Protein AF-A0AA92X7H4-F1 (afdb_monomer_lite)

Secondary structure (DSSP, 8-state):
--PPPEEEEE----SSSSEEEEEEETTEEEEEEEEEETTEEEEEEEEEE-SHHHHHHTT--PPTTPPPPSS-EEEEEEEE---SSSTT--------STHHHHHHHHHHHHHHHHHHHHT-SEEEEEPPPHHHH-TT-SS-HHHHHHHHTT---S--B-TTT-PBPPPPPP-S-TT-EEEE-TTTS-EEEEE-

Radius of gyration: 16.92 Å; chains: 1; bounding box: 40×36×48 Å

Sequence (192 aa):
MHYRMHYDEVLPDDGCGWERKRFTYDRATHYSYKFMVSGEFYS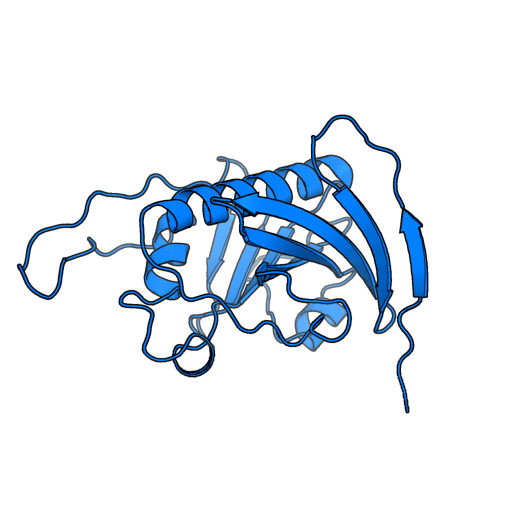VVARHINSERELNQLGYALPQDCSFPDPLMAEVYFDRFHDIESFGNFFHYSSKGLGNGTVLLNVASLMLEHYNTFNLGGFVFQAALPSQTGAKRQADLVEIYDCLLGLSTTPRVNVKTGRLKKSITPLLPPNMRAFKSTSTGRDYVIIC

Structure (mmCIF, N/CA/C/O backbone):
data_AF-A0AA92X7H4-F1
#
_entry.id   AF-A0AA92X7H4-F1
#
loop_
_atom_site.group_PDB
_atom_site.id
_atom_site.type_symbol
_atom_site.label_atom_id
_atom_site.label_alt_id
_atom_site.label_comp_id
_atom_site.label_asym_id
_atom_site.label_entity_id
_atom_site.label_seq_id
_atom_site.pdbx_PDB_ins_code
_atom_site.Cartn_x
_atom_site.Cartn_y
_atom_site.Cartn_z
_atom_site.occupancy
_atom_site.B_iso_or_equiv
_atom_site.auth_seq_id
_atom_site.auth_comp_id
_atom_site.auth_asym_id
_atom_site.auth_atom_id
_atom_site.pdbx_PDB_model_num
ATOM 1 N N . MET A 1 1 ? 18.012 20.497 -7.212 1.00 33.69 1 MET A N 1
ATOM 2 C CA . MET A 1 1 ? 17.760 19.532 -8.305 1.00 33.69 1 MET A CA 1
ATOM 3 C C . MET A 1 1 ? 16.256 19.409 -8.473 1.00 33.69 1 MET A C 1
ATOM 5 O O . MET A 1 1 ? 15.596 19.065 -7.506 1.00 33.69 1 MET A O 1
ATOM 9 N N . HIS A 1 2 ? 15.701 19.786 -9.625 1.00 33.19 2 HIS A N 1
ATOM 10 C CA . HIS A 1 2 ? 14.287 19.544 -9.934 1.00 33.19 2 HIS A CA 1
ATOM 11 C C . HIS A 1 2 ? 14.165 18.124 -10.495 1.00 33.19 2 HIS A C 1
ATOM 13 O O . HIS A 1 2 ? 14.685 17.853 -11.575 1.00 33.19 2 HIS A O 1
ATOM 19 N N . TYR A 1 3 ? 13.539 17.212 -9.750 1.00 42.44 3 TYR A N 1
ATOM 20 C CA . TYR A 1 3 ? 13.171 15.896 -10.270 1.00 42.44 3 TYR A CA 1
ATOM 21 C C . TYR A 1 3 ? 11.962 16.073 -11.194 1.00 42.44 3 TYR A C 1
ATOM 23 O O . TYR A 1 3 ? 10.928 16.586 -10.774 1.00 42.44 3 TYR A O 1
ATOM 31 N N . ARG A 1 4 ? 12.111 15.714 -12.472 1.00 48.22 4 ARG A N 1
ATOM 32 C CA . ARG A 1 4 ? 11.050 15.816 -13.482 1.00 48.22 4 ARG A CA 1
ATOM 33 C C . ARG A 1 4 ? 10.334 14.468 -13.561 1.00 48.22 4 ARG A C 1
ATOM 35 O O . ARG A 1 4 ? 10.990 13.454 -13.773 1.00 48.22 4 ARG A O 1
ATOM 42 N N . MET A 1 5 ? 9.014 14.449 -13.365 1.00 50.09 5 MET A N 1
ATOM 43 C CA . MET A 1 5 ? 8.212 13.246 -13.613 1.00 50.09 5 MET A CA 1
ATOM 44 C C . MET A 1 5 ? 8.217 12.936 -15.112 1.00 50.09 5 MET A C 1
ATOM 46 O O . MET A 1 5 ? 7.910 13.814 -15.922 1.00 50.09 5 MET A O 1
ATOM 50 N N . HIS A 1 6 ? 8.560 11.700 -15.470 1.00 55.09 6 HIS A N 1
ATOM 51 C CA . HIS A 1 6 ? 8.506 11.212 -16.844 1.00 55.09 6 HIS A CA 1
ATOM 52 C C . HIS A 1 6 ? 7.310 10.269 -16.985 1.00 55.09 6 HIS A C 1
ATOM 54 O O . HIS A 1 6 ? 7.260 9.214 -16.355 1.00 55.09 6 HIS A O 1
ATOM 60 N N . TYR A 1 7 ? 6.316 10.695 -17.768 1.00 55.34 7 TYR A N 1
ATOM 61 C CA . TYR A 1 7 ? 5.189 9.850 -18.147 1.00 55.34 7 TYR A CA 1
ATOM 62 C C . TYR A 1 7 ? 5.630 8.946 -19.282 1.00 55.34 7 TYR A C 1
ATOM 64 O O . TYR A 1 7 ? 5.932 9.436 -20.369 1.00 55.34 7 TYR A O 1
ATOM 72 N N . ASP A 1 8 ? 5.662 7.649 -19.004 1.00 53.62 8 ASP A N 1
ATOM 73 C CA . ASP A 1 8 ? 6.135 6.667 -19.968 1.00 53.62 8 ASP A CA 1
ATOM 74 C C . ASP A 1 8 ? 4.971 6.144 -20.821 1.00 53.62 8 ASP A C 1
ATOM 76 O O . ASP A 1 8 ? 5.148 5.943 -22.019 1.00 53.62 8 ASP A O 1
ATOM 80 N N . GLU A 1 9 ? 3.766 5.968 -20.249 1.00 55.94 9 GLU A N 1
ATOM 81 C CA . GLU A 1 9 ? 2.652 5.358 -20.990 1.00 55.94 9 GLU A CA 1
ATOM 82 C C . GLU A 1 9 ? 1.272 5.549 -20.323 1.00 55.94 9 GLU A C 1
ATOM 84 O O . GLU A 1 9 ? 1.117 5.389 -19.105 1.00 55.94 9 GLU A O 1
ATOM 89 N N . VAL A 1 10 ? 0.236 5.833 -21.126 1.00 58.09 10 VAL A N 1
ATOM 90 C CA . VAL A 1 10 ? -1.154 5.518 -20.749 1.00 58.09 10 VAL A CA 1
ATOM 91 C C . VAL A 1 10 ? -1.362 4.060 -21.124 1.00 58.09 10 VAL A C 1
ATOM 93 O O . VAL A 1 10 ? -1.322 3.728 -22.307 1.00 58.09 10 VAL A O 1
ATOM 96 N N . LEU A 1 11 ? -1.524 3.190 -20.127 1.00 54.56 11 LEU A N 1
ATOM 97 C CA . LEU A 1 11 ? -1.688 1.767 -20.396 1.00 54.56 11 LEU A CA 1
ATOM 98 C C . LEU A 1 11 ? -3.075 1.516 -21.013 1.00 54.56 11 LEU A C 1
ATOM 100 O O . LEU A 1 11 ? -4.023 2.212 -20.638 1.00 54.56 11 LEU A O 1
ATOM 104 N N . PRO A 1 12 ? -3.206 0.552 -21.945 1.00 49.91 12 PRO A N 1
ATOM 105 C CA . PRO A 1 12 ? -4.499 0.187 -22.512 1.00 49.91 12 PRO A CA 1
ATOM 106 C C . PRO A 1 12 ? -5.498 -0.161 -21.404 1.00 49.91 12 PRO A C 1
ATOM 108 O O . PRO A 1 12 ? -5.109 -0.742 -20.386 1.00 49.91 12 PRO A O 1
ATOM 111 N N . ASP A 1 13 ? -6.770 0.182 -21.625 1.00 55.53 13 ASP A N 1
ATOM 112 C CA . ASP A 1 13 ? -7.877 -0.305 -20.801 1.00 55.53 13 ASP A CA 1
ATOM 113 C C . ASP A 1 13 ? -7.908 -1.835 -20.907 1.00 55.53 13 ASP A C 1
ATOM 115 O O . ASP A 1 13 ? -8.184 -2.398 -21.967 1.00 55.53 13 ASP A O 1
ATOM 119 N N . ASP A 1 14 ? -7.537 -2.506 -19.824 1.00 55.66 14 ASP A N 1
ATOM 120 C CA . ASP A 1 14 ? -7.536 -3.963 -19.695 1.00 55.66 14 ASP A CA 1
ATOM 121 C C . ASP A 1 14 ? -8.904 -4.502 -19.248 1.00 55.66 14 ASP A C 1
ATOM 123 O O . ASP A 1 14 ? -9.035 -5.682 -18.927 1.00 55.66 14 ASP A O 1
ATOM 127 N N . GLY A 1 15 ? -9.941 -3.655 -19.253 1.00 51.44 15 GLY A N 1
ATOM 128 C CA . GLY A 1 15 ? -11.297 -4.025 -18.868 1.00 51.44 15 GLY A CA 1
ATOM 129 C C . GLY A 1 15 ? -11.531 -4.013 -17.357 1.00 51.44 15 GLY A C 1
ATOM 130 O O . GLY A 1 15 ? -12.625 -4.373 -16.922 1.00 51.44 15 GLY A O 1
ATOM 131 N N . CYS A 1 16 ? -10.555 -3.572 -16.550 1.00 52.12 16 CYS A N 1
ATOM 132 C CA . CYS A 1 16 ? -10.701 -3.455 -15.094 1.00 52.12 16 CYS A CA 1
ATOM 133 C C . CYS A 1 16 ? -11.562 -2.251 -14.656 1.00 52.12 16 CYS A C 1
ATOM 135 O O . CYS A 1 16 ? -11.946 -2.157 -13.490 1.00 52.12 16 CYS A O 1
ATOM 137 N N . GLY A 1 17 ? -11.887 -1.334 -15.581 1.00 58.59 17 GLY A N 1
ATOM 138 C CA . GLY A 1 17 ? -12.757 -0.178 -15.335 1.00 58.59 17 GLY A CA 1
ATOM 139 C C . GLY A 1 17 ? -12.078 1.023 -14.663 1.00 58.59 17 GLY A C 1
ATOM 140 O O . GLY A 1 17 ? -12.775 1.938 -14.219 1.00 58.59 17 GLY A O 1
ATOM 141 N N . TRP A 1 18 ? -10.742 1.048 -14.590 1.00 68.31 18 TRP A N 1
ATOM 142 C CA . TRP A 1 18 ? -9.965 2.119 -13.956 1.00 68.31 18 TRP A CA 1
ATOM 143 C C . TRP A 1 18 ? -9.004 2.800 -14.939 1.00 68.31 18 TRP A C 1
ATOM 145 O O . TRP A 1 18 ? -8.369 2.149 -15.764 1.00 68.31 18 TRP A O 1
ATOM 155 N N . GLU A 1 19 ? -8.815 4.119 -14.813 1.00 68.69 19 GLU A N 1
ATOM 156 C CA . GLU A 1 19 ? -7.759 4.820 -15.558 1.00 68.69 19 GLU A CA 1
ATOM 157 C C . GLU A 1 19 ? -6.397 4.491 -14.925 1.00 68.69 19 GLU A C 1
ATOM 159 O O . GLU A 1 19 ? -6.103 4.974 -13.826 1.00 68.69 19 GLU A O 1
ATOM 164 N N . ARG A 1 20 ? -5.570 3.687 -15.613 1.00 76.50 20 ARG A N 1
ATOM 165 C CA . ARG A 1 20 ? -4.213 3.312 -15.181 1.00 76.50 20 ARG A CA 1
ATOM 166 C C . ARG A 1 20 ? -3.134 4.064 -15.965 1.00 76.50 20 ARG A C 1
ATOM 168 O O . ARG A 1 20 ? -3.099 4.039 -17.195 1.00 76.50 20 ARG A O 1
ATOM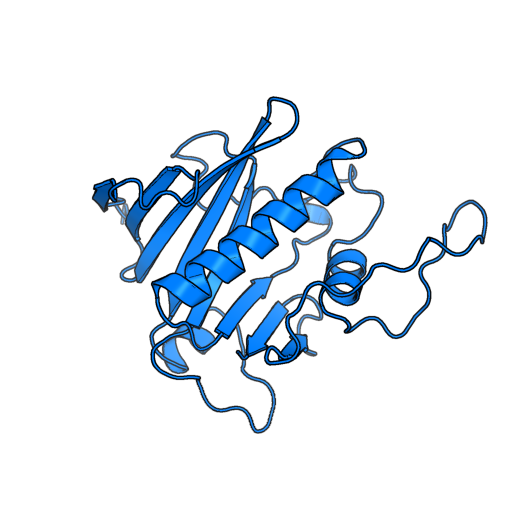 175 N N . LYS A 1 21 ? -2.192 4.681 -15.252 1.00 82.69 21 LYS A N 1
ATOM 176 C CA . LYS A 1 21 ? -1.025 5.375 -15.827 1.00 82.69 21 LYS A CA 1
ATOM 177 C C . LYS A 1 21 ? 0.274 4.854 -15.239 1.00 82.69 21 LYS A C 1
ATOM 179 O O . LYS A 1 21 ? 0.381 4.738 -14.019 1.00 82.69 21 LYS A O 1
ATOM 184 N N . ARG A 1 22 ? 1.263 4.602 -16.098 1.00 86.19 22 ARG A N 1
ATOM 185 C CA . ARG A 1 22 ? 2.628 4.249 -15.696 1.00 86.19 22 ARG A CA 1
ATOM 186 C C . ARG A 1 22 ? 3.542 5.462 -15.836 1.00 86.19 22 ARG A C 1
ATOM 188 O O . ARG A 1 22 ? 3.496 6.173 -16.841 1.00 86.19 22 ARG A O 1
ATOM 195 N N . PHE A 1 23 ? 4.383 5.693 -14.837 1.00 82.38 23 PHE A N 1
ATOM 196 C CA . PHE A 1 23 ? 5.382 6.757 -14.879 1.00 82.38 23 PHE A CA 1
ATOM 197 C C . PHE A 1 23 ? 6.601 6.403 -14.027 1.00 82.38 23 PHE A C 1
ATOM 199 O O . PHE A 1 23 ? 6.523 5.589 -13.101 1.00 82.38 23 PHE A O 1
ATOM 206 N N . THR A 1 24 ? 7.725 7.040 -14.340 1.00 83.00 24 THR A N 1
ATOM 207 C CA . THR A 1 24 ? 8.970 6.898 -13.587 1.00 83.00 24 THR A CA 1
ATOM 208 C C . THR A 1 24 ? 9.229 8.166 -12.777 1.00 83.00 24 THR A C 1
ATOM 210 O O . THR A 1 24 ? 9.263 9.280 -13.309 1.00 83.00 24 THR A O 1
ATOM 213 N N . TYR A 1 25 ? 9.424 7.995 -11.472 1.00 78.31 25 TYR A N 1
ATOM 214 C CA . TYR A 1 25 ? 9.752 9.060 -10.524 1.00 78.31 25 TYR A CA 1
ATOM 215 C C . TYR A 1 25 ? 10.700 8.506 -9.459 1.00 78.31 25 TYR A C 1
ATOM 217 O O . TYR A 1 25 ? 10.604 7.335 -9.116 1.00 78.31 25 TYR A O 1
ATOM 225 N N . ASP A 1 26 ? 11.654 9.310 -8.982 1.00 81.19 26 ASP A N 1
ATOM 226 C CA . ASP A 1 26 ? 12.648 8.884 -7.978 1.00 81.19 26 ASP A CA 1
ATOM 227 C C . ASP A 1 26 ? 13.337 7.534 -8.303 1.00 81.19 26 ASP A C 1
ATOM 229 O O . ASP A 1 26 ? 13.591 6.702 -7.439 1.00 81.19 26 ASP A O 1
ATOM 233 N N . ARG A 1 27 ? 13.610 7.293 -9.597 1.00 83.31 27 ARG A N 1
ATOM 234 C CA . ARG A 1 27 ? 14.198 6.042 -10.129 1.00 83.31 27 ARG A CA 1
ATOM 235 C C . ARG A 1 27 ? 13.372 4.769 -9.876 1.00 83.31 27 ARG A C 1
ATOM 237 O O . ARG A 1 27 ? 13.886 3.679 -10.107 1.00 83.31 27 ARG A O 1
ATOM 244 N N . ALA A 1 28 ? 12.110 4.896 -9.475 1.00 86.25 28 ALA A N 1
ATOM 245 C CA . ALA A 1 28 ? 11.184 3.786 -9.296 1.00 86.25 28 ALA A CA 1
ATOM 246 C C . ALA A 1 28 ? 10.019 3.854 -10.296 1.00 86.25 28 ALA A C 1
ATOM 248 O O . ALA A 1 28 ? 9.584 4.931 -10.727 1.00 86.25 28 ALA A O 1
ATOM 249 N N . THR A 1 29 ? 9.499 2.681 -10.659 1.00 90.81 29 THR A N 1
ATOM 250 C CA . THR A 1 29 ? 8.299 2.573 -11.498 1.00 90.81 29 THR A CA 1
ATOM 251 C C . THR A 1 29 ? 7.064 2.741 -10.628 1.00 90.81 29 THR A C 1
ATOM 253 O O . THR A 1 29 ? 6.949 2.114 -9.575 1.00 90.81 29 THR A O 1
ATOM 256 N N . HIS A 1 30 ? 6.135 3.569 -11.086 1.00 90.12 30 HIS A N 1
ATOM 257 C CA . HIS A 1 30 ? 4.888 3.838 -10.395 1.00 90.12 30 HIS A CA 1
ATOM 258 C C . HIS A 1 30 ? 3.686 3.578 -11.300 1.00 90.12 30 HIS A C 1
ATOM 260 O O . HIS A 1 30 ? 3.729 3.825 -12.509 1.00 90.12 30 HIS A O 1
ATOM 266 N N . TYR A 1 31 ? 2.592 3.148 -10.680 1.00 90.50 31 TYR A N 1
ATOM 267 C CA . TYR A 1 31 ? 1.292 2.963 -11.312 1.00 90.50 31 TYR A CA 1
ATOM 268 C C . TYR A 1 31 ? 0.256 3.796 -10.572 1.00 90.50 31 TYR A C 1
ATOM 270 O O . TYR A 1 31 ? 0.042 3.601 -9.378 1.00 90.50 31 TYR A O 1
ATOM 278 N N . SER A 1 32 ? -0.377 4.733 -11.271 1.00 85.88 32 SER A N 1
ATOM 279 C CA . SER A 1 32 ? -1.486 5.528 -10.745 1.00 85.88 32 SER A CA 1
ATOM 280 C C . SER A 1 32 ? -2.805 4.991 -11.279 1.00 85.88 32 SER A C 1
ATOM 282 O O . SER A 1 32 ? -2.933 4.743 -12.477 1.00 85.88 32 SER A O 1
ATOM 284 N N . TYR A 1 33 ? -3.772 4.854 -10.382 1.00 87.75 33 TYR A N 1
ATOM 285 C CA . TYR A 1 33 ? -5.152 4.475 -10.652 1.00 87.75 33 TYR A CA 1
ATOM 286 C C . TYR A 1 33 ? -6.060 5.596 -10.190 1.00 87.75 33 TYR A C 1
ATOM 288 O O . TYR A 1 33 ? -5.873 6.090 -9.077 1.00 87.75 33 TYR A O 1
ATOM 296 N N . LYS A 1 34 ? -7.061 5.963 -10.990 1.00 84.31 34 LYS A N 1
ATOM 297 C CA . LYS A 1 34 ? -8.056 6.969 -10.600 1.00 84.31 34 LYS A CA 1
ATOM 298 C C . LYS A 1 34 ? -9.460 6.401 -10.556 1.00 84.31 34 LYS A C 1
ATOM 300 O O . LYS A 1 34 ? -9.851 5.612 -11.412 1.00 84.31 34 LYS A O 1
ATOM 305 N N . PHE A 1 35 ? -10.230 6.862 -9.577 1.00 84.44 35 PHE A N 1
ATOM 306 C CA . PHE A 1 35 ? -11.634 6.501 -9.435 1.00 84.44 35 PHE A CA 1
ATOM 307 C C . PHE A 1 35 ? -12.475 7.618 -8.829 1.00 84.44 35 PHE A C 1
ATOM 309 O O . PHE A 1 35 ? -11.945 8.531 -8.200 1.00 84.44 35 PHE A O 1
ATOM 316 N N . MET A 1 36 ? -13.798 7.534 -8.994 1.00 82.31 36 MET A N 1
ATOM 317 C CA . MET A 1 36 ? -14.745 8.510 -8.454 1.00 82.31 36 MET A CA 1
ATOM 318 C C . MET A 1 36 ? -15.653 7.883 -7.391 1.00 82.31 36 MET A C 1
ATOM 320 O O . MET A 1 36 ? -16.218 6.812 -7.601 1.00 82.31 36 MET A O 1
ATOM 324 N N . VAL A 1 37 ? -15.843 8.569 -6.261 1.00 81.44 37 VAL A N 1
ATOM 325 C CA . VAL A 1 37 ? -16.860 8.229 -5.251 1.00 81.44 37 VAL A CA 1
ATOM 326 C C . VAL A 1 37 ? -17.591 9.501 -4.848 1.00 81.44 37 VAL A C 1
ATOM 328 O O . VAL A 1 37 ? -16.971 10.460 -4.408 1.00 81.44 37 VAL A O 1
ATOM 331 N N . SER A 1 38 ? -18.923 9.508 -4.961 1.00 81.19 38 SER A N 1
ATOM 332 C CA . SER A 1 38 ? -19.770 10.652 -4.564 1.00 81.19 38 SER A CA 1
ATOM 333 C C . SER A 1 38 ? -19.367 11.991 -5.211 1.00 81.19 38 SER A C 1
ATOM 335 O O . SER A 1 38 ? -19.406 13.028 -4.557 1.00 81.19 38 SER A O 1
ATOM 337 N N . GLY A 1 39 ? -18.964 11.964 -6.487 1.00 77.69 39 GLY A N 1
ATOM 338 C CA . GLY A 1 39 ? -18.541 13.156 -7.236 1.00 77.69 39 GLY A CA 1
ATOM 339 C C . GLY A 1 39 ? -17.102 13.608 -6.970 1.00 77.69 39 GLY A C 1
ATOM 340 O O . GLY A 1 39 ? -16.677 14.615 -7.524 1.00 77.69 39 GLY A O 1
ATOM 341 N N . GLU A 1 40 ? -16.348 12.869 -6.153 1.00 78.94 40 GLU A N 1
ATOM 342 C CA . GLU A 1 40 ? -14.963 13.184 -5.809 1.00 78.94 40 GLU A CA 1
ATOM 343 C C . GLU A 1 40 ? -13.987 12.195 -6.435 1.00 78.94 40 GLU A C 1
ATOM 345 O O . GLU A 1 40 ? -14.223 10.986 -6.395 1.00 78.94 40 GLU A O 1
ATOM 350 N N . PHE A 1 41 ? -12.882 12.707 -6.981 1.00 79.50 41 PHE A N 1
ATOM 351 C CA . PHE A 1 41 ? -11.814 11.883 -7.540 1.00 79.50 41 PHE A CA 1
ATOM 352 C C . PHE A 1 41 ? -10.808 11.458 -6.475 1.00 79.50 41 PHE A C 1
ATOM 354 O O . PHE A 1 41 ? -10.363 12.248 -5.641 1.00 79.50 41 PHE A O 1
ATOM 361 N N . TYR A 1 42 ? -10.397 10.204 -6.564 1.00 80.38 42 TYR A N 1
ATOM 362 C CA . TYR A 1 42 ? -9.384 9.577 -5.733 1.00 80.38 42 TYR A CA 1
ATOM 363 C C . TYR A 1 42 ? -8.310 8.974 -6.620 1.00 80.38 42 TYR A C 1
ATOM 365 O O . TYR A 1 42 ? -8.586 8.573 -7.753 1.00 80.38 42 TYR A O 1
ATOM 373 N N . SER A 1 43 ? -7.096 8.902 -6.087 1.00 83.19 43 SER A N 1
ATOM 374 C CA . SER A 1 43 ? -5.983 8.212 -6.718 1.00 83.19 43 SER A CA 1
ATOM 375 C C . SER A 1 43 ? -5.386 7.186 -5.767 1.00 83.19 43 SER A C 1
ATOM 377 O O . SER A 1 43 ? -5.182 7.476 -4.589 1.00 83.19 43 SER A O 1
ATOM 379 N N . VAL A 1 44 ? -5.047 6.018 -6.306 1.00 87.81 44 VAL A N 1
ATOM 380 C CA . VAL A 1 44 ? -4.120 5.055 -5.697 1.00 87.81 44 VAL A CA 1
ATOM 381 C C . VAL A 1 44 ? -2.837 5.094 -6.506 1.00 87.81 44 VAL A C 1
ATOM 383 O O . VAL A 1 44 ? -2.882 5.166 -7.731 1.00 87.81 44 VAL A O 1
ATOM 386 N N . VAL A 1 45 ? -1.699 5.087 -5.832 1.00 88.50 45 VAL A N 1
ATOM 387 C CA . VAL A 1 45 ? -0.378 5.042 -6.443 1.00 88.50 45 VAL A CA 1
ATOM 388 C C . VAL A 1 45 ? 0.351 3.853 -5.855 1.00 88.50 45 VAL A C 1
ATOM 390 O O . VAL A 1 45 ? 0.518 3.780 -4.642 1.00 88.50 45 VAL A O 1
ATOM 393 N N . ALA A 1 46 ? 0.782 2.941 -6.714 1.00 93.19 46 ALA A N 1
ATOM 394 C CA . ALA A 1 46 ? 1.633 1.825 -6.350 1.00 93.19 46 ALA A CA 1
ATOM 395 C C . ALA A 1 46 ? 3.045 2.083 -6.881 1.00 93.19 46 ALA A C 1
ATOM 397 O O . ALA A 1 46 ? 3.248 2.139 -8.096 1.00 93.19 46 ALA A O 1
ATOM 398 N N . ARG A 1 47 ? 4.008 2.268 -5.979 1.00 93.81 47 ARG A N 1
ATOM 399 C CA . ARG A 1 47 ? 5.440 2.320 -6.291 1.00 93.81 47 ARG A CA 1
ATOM 400 C C . ARG A 1 47 ? 6.005 0.910 -6.187 1.00 93.81 47 ARG A C 1
ATOM 402 O O . ARG A 1 47 ? 5.902 0.293 -5.134 1.00 93.81 47 ARG A O 1
ATOM 409 N N . HIS A 1 48 ? 6.624 0.410 -7.247 1.00 95.75 48 HIS A N 1
ATOM 410 C CA . HIS A 1 48 ? 7.313 -0.882 -7.217 1.00 95.75 48 HIS A CA 1
ATOM 411 C C . HIS A 1 48 ? 8.591 -0.800 -6.382 1.00 95.75 48 HIS A C 1
ATOM 413 O O . HIS A 1 48 ? 9.381 0.128 -6.549 1.00 95.75 48 HIS A O 1
ATOM 419 N N . ILE A 1 49 ? 8.781 -1.792 -5.517 1.00 96.62 49 ILE A N 1
ATOM 420 C CA . ILE A 1 49 ? 9.952 -2.004 -4.668 1.00 96.62 49 ILE A CA 1
ATOM 421 C C . ILE A 1 49 ? 10.592 -3.309 -5.117 1.00 96.62 49 ILE A C 1
ATOM 423 O O . ILE A 1 49 ? 9.950 -4.355 -5.066 1.00 96.62 49 ILE A O 1
ATOM 427 N N . ASN A 1 50 ? 11.854 -3.264 -5.529 1.00 95.38 50 ASN A N 1
ATOM 428 C CA . ASN A 1 50 ? 12.508 -4.406 -6.182 1.00 95.38 50 ASN A CA 1
ATOM 429 C C . ASN A 1 50 ? 13.468 -5.169 -5.262 1.00 95.38 50 ASN A C 1
ATOM 431 O O . ASN A 1 50 ? 14.101 -6.132 -5.686 1.00 95.38 50 ASN A O 1
ATOM 435 N N . SER A 1 51 ? 13.664 -4.705 -4.027 1.00 95.00 51 SER A N 1
ATOM 436 C CA . SER A 1 51 ? 14.555 -5.365 -3.074 1.00 95.00 51 SER A CA 1
ATOM 437 C C . SER A 1 51 ? 14.250 -4.979 -1.634 1.00 95.00 51 SER A C 1
ATOM 439 O O . SER A 1 51 ? 13.758 -3.884 -1.357 1.00 95.00 51 SER A O 1
ATOM 441 N N . GLU A 1 52 ? 14.675 -5.829 -0.702 1.00 94.88 52 GLU A N 1
ATOM 442 C CA . GLU A 1 52 ? 14.650 -5.526 0.732 1.00 94.88 52 GLU A CA 1
ATOM 443 C C . GLU A 1 52 ? 15.454 -4.266 1.076 1.00 94.88 52 GLU A C 1
ATOM 445 O O . GLU A 1 52 ? 15.091 -3.489 1.955 1.00 94.88 52 GLU A O 1
ATOM 450 N N . ARG A 1 53 ? 16.549 -4.015 0.348 1.00 94.62 53 ARG A N 1
ATOM 451 C CA . ARG A 1 53 ? 17.342 -2.797 0.526 1.00 94.62 53 ARG A CA 1
ATOM 452 C C . ARG A 1 53 ? 16.518 -1.548 0.221 1.00 94.62 53 ARG A C 1
ATOM 454 O O . ARG A 1 53 ? 16.601 -0.588 0.980 1.00 94.62 53 ARG A O 1
ATOM 461 N N . GLU A 1 54 ? 15.769 -1.552 -0.881 1.00 94.81 54 GLU A N 1
ATOM 462 C CA . GLU A 1 54 ? 14.888 -0.437 -1.244 1.00 94.81 54 GLU A CA 1
ATOM 463 C C . GLU A 1 54 ? 13.771 -0.273 -0.206 1.00 94.81 54 GLU A C 1
ATOM 465 O O . GLU A 1 54 ? 13.541 0.837 0.266 1.00 94.81 54 GLU A O 1
ATOM 470 N N . LEU A 1 55 ? 13.162 -1.378 0.233 1.00 94.31 55 LEU A N 1
ATOM 471 C CA . LEU A 1 55 ? 12.157 -1.380 1.299 1.00 94.31 55 LEU A CA 1
ATOM 472 C C . LEU A 1 55 ? 12.668 -0.694 2.581 1.00 94.31 55 LEU A C 1
ATOM 474 O O . LEU A 1 55 ? 12.018 0.207 3.112 1.00 94.31 55 LEU A O 1
ATOM 478 N N . ASN A 1 56 ? 13.865 -1.075 3.032 1.00 93.38 56 ASN A N 1
ATOM 479 C CA . ASN A 1 56 ? 14.498 -0.521 4.229 1.00 93.38 56 ASN A CA 1
ATOM 480 C C . ASN A 1 56 ? 14.863 0.964 4.062 1.00 93.38 56 ASN A C 1
ATOM 482 O O . ASN A 1 56 ? 14.779 1.736 5.016 1.00 93.38 56 ASN A O 1
ATOM 486 N N . GLN A 1 57 ? 15.245 1.395 2.855 1.00 92.50 57 GLN A N 1
ATOM 487 C CA . GLN A 1 57 ? 15.510 2.808 2.553 1.00 92.50 57 GLN A CA 1
ATOM 488 C C . GLN A 1 57 ? 14.247 3.675 2.618 1.00 92.50 57 GLN A C 1
ATOM 490 O O . GLN A 1 57 ? 14.349 4.859 2.935 1.00 92.50 57 GLN A O 1
ATOM 495 N N . LEU A 1 58 ? 13.079 3.085 2.359 1.00 89.44 58 LEU A N 1
ATOM 496 C CA . LEU A 1 58 ? 11.771 3.732 2.493 1.00 89.44 58 LEU A CA 1
ATOM 497 C C . LEU A 1 58 ? 11.260 3.752 3.943 1.00 89.44 58 LEU A C 1
ATOM 499 O O . LEU A 1 58 ? 10.240 4.372 4.223 1.00 89.44 58 LEU A O 1
ATOM 503 N N . GLY A 1 59 ? 11.982 3.122 4.876 1.00 90.56 59 GLY A N 1
ATOM 504 C CA . GLY A 1 59 ? 11.656 3.121 6.303 1.00 90.56 59 GLY A CA 1
ATOM 505 C C . GLY A 1 59 ? 10.754 1.972 6.754 1.00 90.56 59 GLY A C 1
ATOM 506 O O . GLY A 1 59 ? 10.382 1.927 7.925 1.00 90.56 59 GLY A O 1
ATOM 507 N N . TYR A 1 60 ? 10.434 1.027 5.868 1.00 92.19 60 TYR A N 1
ATOM 508 C CA . TYR A 1 60 ? 9.719 -0.195 6.233 1.00 92.19 60 TYR A CA 1
ATOM 509 C C . TYR A 1 60 ? 10.698 -1.296 6.635 1.00 92.19 60 TYR A C 1
ATOM 511 O O . TYR A 1 60 ? 11.843 -1.316 6.197 1.00 92.19 60 TYR A O 1
ATOM 519 N N . ALA A 1 61 ? 10.223 -2.244 7.438 1.00 91.38 61 ALA A N 1
ATOM 520 C CA . ALA A 1 61 ? 10.953 -3.459 7.775 1.00 91.38 61 ALA A CA 1
ATOM 521 C C . ALA A 1 61 ? 10.022 -4.661 7.629 1.00 91.38 61 ALA A C 1
ATOM 523 O O . ALA A 1 61 ? 8.845 -4.589 7.999 1.00 91.38 61 ALA A O 1
ATOM 524 N N . LEU A 1 62 ? 10.548 -5.766 7.103 1.00 91.88 62 LEU A N 1
ATOM 525 C CA . LEU A 1 62 ? 9.808 -7.021 7.075 1.00 91.88 62 LEU A CA 1
ATOM 526 C C . LEU A 1 62 ? 9.636 -7.573 8.498 1.00 91.88 62 LEU A C 1
ATOM 528 O O . LEU A 1 62 ? 10.483 -7.339 9.367 1.00 91.88 62 LEU A O 1
ATOM 532 N N . PRO A 1 63 ? 8.549 -8.316 8.758 1.00 90.19 63 PRO A N 1
ATOM 533 C CA . PRO A 1 63 ? 8.392 -9.044 10.008 1.00 90.19 63 PRO A CA 1
ATOM 534 C C . PRO A 1 63 ? 9.546 -10.020 10.227 1.00 90.19 63 PRO A C 1
ATOM 536 O O . PRO A 1 63 ? 10.133 -10.533 9.273 1.00 90.19 63 PRO A O 1
ATOM 539 N N . GLN A 1 64 ? 9.816 -10.330 11.495 1.00 85.38 64 GLN A N 1
ATOM 540 C CA . GLN A 1 64 ? 10.772 -11.374 11.844 1.00 85.38 64 GLN A CA 1
ATOM 541 C C . GLN A 1 64 ? 10.408 -12.681 11.115 1.00 85.38 64 GLN A C 1
ATOM 543 O O . GLN A 1 64 ? 9.230 -13.026 10.996 1.00 85.38 64 GLN A O 1
ATOM 548 N N . ASP A 1 65 ? 11.425 -13.361 10.587 1.00 86.94 65 ASP A N 1
ATOM 549 C CA . ASP A 1 65 ? 11.322 -14.614 9.825 1.00 86.94 65 ASP A CA 1
ATOM 550 C C . ASP A 1 65 ? 10.655 -14.507 8.438 1.00 86.94 65 ASP A C 1
ATOM 552 O O . ASP A 1 65 ? 10.417 -15.527 7.790 1.00 86.94 65 ASP A O 1
ATOM 556 N N . CYS A 1 66 ? 10.380 -13.296 7.942 1.00 89.50 66 CYS A N 1
ATOM 557 C CA . CYS A 1 66 ? 9.938 -13.079 6.564 1.00 89.50 66 CYS A CA 1
ATOM 558 C C . CYS A 1 66 ? 11.110 -12.617 5.689 1.00 89.50 66 CYS A C 1
ATOM 560 O O . CYS A 1 66 ? 11.801 -11.658 6.022 1.00 89.50 66 CYS A O 1
ATOM 562 N N . SER A 1 67 ? 11.310 -13.275 4.548 1.00 91.69 67 SER A N 1
ATOM 563 C CA . SER A 1 67 ? 12.205 -12.793 3.489 1.00 91.69 67 SER A CA 1
ATOM 564 C C . SER A 1 67 ? 11.457 -11.868 2.534 1.00 91.69 67 SER A C 1
ATOM 566 O O . SER A 1 67 ? 10.227 -11.911 2.456 1.00 91.69 67 SER A O 1
ATOM 568 N N . PHE A 1 68 ? 12.196 -11.034 1.802 1.00 94.56 68 PHE A N 1
ATOM 569 C CA . PHE A 1 68 ? 11.601 -10.203 0.761 1.00 94.56 68 PHE A CA 1
ATOM 570 C C . PHE A 1 68 ? 10.925 -11.087 -0.296 1.00 94.56 68 PHE A C 1
ATOM 572 O O . PHE A 1 68 ? 11.574 -12.004 -0.803 1.00 94.56 68 PHE A O 1
ATOM 579 N N . PRO A 1 69 ? 9.636 -10.865 -0.596 1.00 91.69 69 PRO A N 1
ATOM 580 C CA . PRO A 1 69 ? 8.894 -11.755 -1.469 1.00 91.69 69 PRO A CA 1
ATOM 581 C C . PRO A 1 69 ? 9.174 -11.436 -2.947 1.00 91.69 69 PRO A C 1
ATOM 583 O O . PRO A 1 69 ? 9.103 -10.283 -3.379 1.00 91.69 69 PRO A O 1
ATOM 586 N N . ASP A 1 70 ? 9.477 -12.478 -3.722 1.00 85.00 70 ASP A N 1
ATOM 587 C CA . ASP A 1 70 ? 9.701 -12.392 -5.168 1.00 85.00 70 ASP A CA 1
ATOM 588 C C . ASP A 1 70 ? 8.374 -12.232 -5.936 1.00 85.00 70 ASP A C 1
ATOM 590 O O . ASP A 1 70 ? 7.347 -12.758 -5.500 1.00 85.00 70 ASP A O 1
ATOM 594 N N . PRO A 1 71 ? 8.362 -11.566 -7.109 1.00 85.31 71 PRO A N 1
ATOM 595 C CA . PRO A 1 71 ? 9.467 -10.856 -7.755 1.00 85.31 71 PRO A CA 1
ATOM 596 C C . PRO A 1 71 ? 9.661 -9.421 -7.237 1.00 85.31 71 PRO A C 1
ATOM 598 O O . PRO A 1 71 ? 10.729 -8.849 -7.435 1.00 85.31 71 PRO A O 1
ATOM 601 N N . LEU A 1 72 ? 8.632 -8.818 -6.631 1.00 94.00 72 LEU A N 1
ATOM 602 C CA . LEU A 1 72 ? 8.667 -7.449 -6.115 1.00 94.00 72 LEU A CA 1
ATOM 603 C C . LEU A 1 72 ? 7.514 -7.168 -5.139 1.00 94.00 72 LEU A C 1
ATOM 605 O O . LEU A 1 72 ? 6.495 -7.860 -5.138 1.00 94.00 72 LEU A O 1
ATOM 609 N N . MET A 1 73 ? 7.646 -6.100 -4.356 1.00 96.81 73 MET A N 1
ATOM 610 C CA . MET A 1 73 ? 6.574 -5.544 -3.522 1.00 96.81 73 MET A CA 1
ATOM 611 C C . MET A 1 73 ? 6.090 -4.207 -4.086 1.00 96.81 73 MET A C 1
ATOM 613 O O . MET A 1 73 ? 6.756 -3.603 -4.926 1.00 96.81 73 MET A O 1
ATOM 617 N N . ALA A 1 74 ? 4.961 -3.701 -3.595 1.00 96.88 74 ALA A N 1
ATOM 618 C CA . ALA A 1 74 ? 4.525 -2.342 -3.896 1.00 96.88 74 ALA A CA 1
ATOM 619 C C . ALA A 1 74 ? 4.276 -1.510 -2.634 1.00 96.88 74 ALA A C 1
ATOM 621 O O . ALA A 1 74 ? 3.557 -1.932 -1.730 1.00 96.88 74 ALA A O 1
ATOM 622 N N . GLU A 1 75 ? 4.816 -0.295 -2.596 1.00 95.19 75 GLU A N 1
ATOM 623 C CA . GLU A 1 75 ? 4.366 0.722 -1.652 1.00 95.19 75 GLU A CA 1
ATOM 624 C C . GLU A 1 75 ? 3.109 1.398 -2.188 1.00 95.19 75 GLU A C 1
ATOM 626 O O . GLU A 1 75 ? 3.077 1.859 -3.332 1.00 95.19 75 GLU A O 1
ATOM 631 N N . VAL A 1 76 ? 2.066 1.439 -1.364 1.00 92.50 76 VAL A N 1
ATOM 632 C CA . VAL A 1 76 ? 0.756 1.955 -1.746 1.00 92.50 76 VAL A CA 1
ATOM 633 C C . VAL A 1 76 ? 0.474 3.258 -1.026 1.00 92.50 76 VAL A C 1
ATOM 635 O O . VAL A 1 76 ? 0.400 3.327 0.200 1.00 92.50 76 VAL A O 1
ATOM 638 N N . TYR A 1 77 ? 0.197 4.277 -1.823 1.00 85.62 77 TYR A N 1
ATOM 639 C CA . TYR A 1 77 ? -0.332 5.546 -1.363 1.00 85.62 77 TYR A CA 1
ATOM 640 C C . TYR A 1 77 ? -1.727 5.735 -1.936 1.00 85.62 77 TYR A C 1
ATOM 642 O O . TYR A 1 77 ? -1.982 5.403 -3.093 1.00 85.62 77 TYR A O 1
ATOM 650 N N . PHE A 1 78 ? -2.640 6.311 -1.163 1.00 84.12 78 PHE A N 1
ATOM 651 C CA . PHE A 1 78 ? -3.925 6.718 -1.709 1.00 84.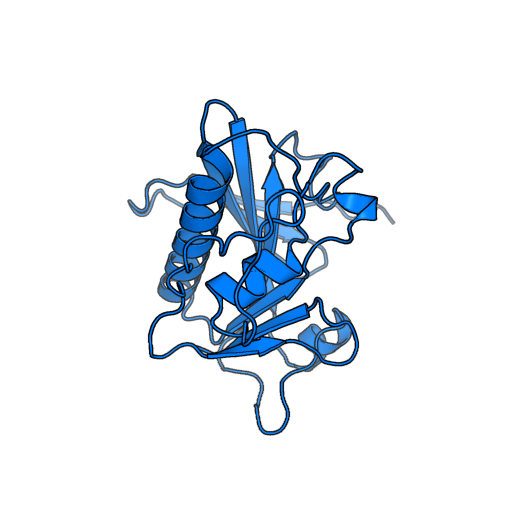12 78 PHE A CA 1
ATOM 652 C C . PHE A 1 78 ? -4.416 8.009 -1.075 1.00 84.12 78 PHE A C 1
ATOM 654 O O . PHE A 1 78 ? -4.241 8.243 0.125 1.00 84.12 78 PHE A O 1
ATOM 661 N N . ASP A 1 79 ? -5.046 8.843 -1.897 1.00 73.38 79 ASP A N 1
ATOM 662 C CA . ASP A 1 79 ? -5.630 10.100 -1.450 1.00 73.38 79 ASP A CA 1
ATOM 663 C C . ASP A 1 79 ? -6.676 10.644 -2.433 1.00 73.38 79 ASP A C 1
ATOM 665 O O . ASP A 1 79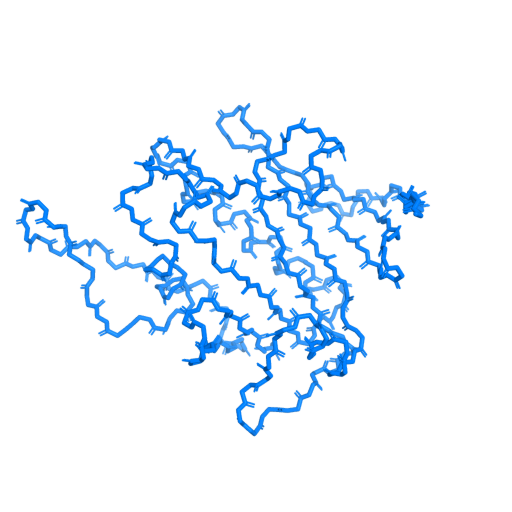 ? -6.883 10.097 -3.521 1.00 73.38 79 ASP A O 1
ATOM 669 N N . ARG A 1 80 ? -7.350 11.736 -2.060 1.00 71.44 80 ARG A N 1
ATOM 670 C CA . ARG A 1 80 ? -8.159 12.527 -2.991 1.00 71.44 80 ARG A CA 1
ATOM 671 C C . ARG A 1 80 ? -7.242 13.134 -4.054 1.00 71.44 80 ARG A C 1
ATOM 673 O O . ARG A 1 80 ? -6.250 13.780 -3.734 1.00 71.44 80 ARG A O 1
ATOM 680 N N . PHE A 1 81 ? -7.597 12.954 -5.318 1.00 64.25 81 PHE A N 1
ATOM 681 C CA . PHE A 1 81 ? -6.854 13.535 -6.426 1.00 64.25 81 PHE A CA 1
ATOM 682 C C . PHE A 1 81 ? -7.296 14.991 -6.622 1.00 64.25 81 PHE A C 1
ATOM 684 O O . PHE A 1 81 ? -8.473 15.237 -6.889 1.00 64.25 81 PHE A O 1
ATOM 691 N N . HIS A 1 82 ? -6.374 15.949 -6.475 1.00 60.22 82 HIS A N 1
ATOM 692 C CA . HIS A 1 82 ? -6.630 17.359 -6.789 1.00 60.22 82 HIS A CA 1
ATOM 693 C C . HIS A 1 82 ? -6.001 17.727 -8.134 1.00 60.22 82 HIS A C 1
ATOM 695 O O . HIS A 1 82 ? -6.714 18.011 -9.094 1.00 60.22 82 HIS A O 1
ATOM 701 N N . ASP A 1 83 ? -4.677 17.617 -8.229 1.00 58.47 83 ASP A N 1
ATOM 702 C CA . ASP A 1 83 ? -3.914 17.870 -9.449 1.00 58.47 83 ASP A CA 1
ATOM 703 C C . ASP A 1 83 ? -2.572 17.106 -9.458 1.00 58.47 83 ASP A C 1
ATOM 705 O O . ASP A 1 83 ? -2.215 16.391 -8.522 1.00 58.47 83 ASP A O 1
ATOM 709 N N . ILE A 1 84 ? -1.828 17.238 -10.553 1.00 53.06 84 ILE A N 1
ATOM 710 C CA . ILE A 1 84 ? -0.536 16.573 -10.764 1.00 53.06 84 ILE A CA 1
ATOM 711 C C . ILE A 1 84 ? 0.601 17.157 -9.913 1.00 53.06 84 ILE A C 1
ATOM 713 O O . ILE A 1 84 ? 1.585 16.468 -9.666 1.00 53.06 84 ILE A O 1
ATOM 717 N N . GLU A 1 85 ? 0.479 18.409 -9.472 1.00 54.47 85 GLU A N 1
ATOM 718 C CA . GLU A 1 85 ? 1.478 19.101 -8.645 1.00 54.47 85 GLU A CA 1
ATOM 719 C C . GLU A 1 85 ? 1.306 18.741 -7.162 1.00 54.47 85 GLU A C 1
ATOM 721 O O . GLU A 1 85 ? 2.249 18.794 -6.377 1.00 54.47 85 GLU A O 1
ATOM 726 N N . SER A 1 86 ? 0.106 18.289 -6.795 1.00 51.28 86 SER A N 1
ATOM 727 C CA . SER A 1 86 ? -0.242 17.699 -5.508 1.00 51.28 86 SER A CA 1
ATOM 728 C C . SER A 1 86 ? 0.171 16.228 -5.383 1.00 51.28 86 SER A C 1
ATOM 730 O O . SER A 1 86 ? 0.028 15.630 -4.313 1.00 51.28 86 SER A O 1
ATOM 732 N N . PHE A 1 87 ? 0.713 15.643 -6.457 1.00 47.16 87 PHE A N 1
ATOM 733 C CA . PHE A 1 87 ? 1.225 14.279 -6.477 1.00 47.16 87 PHE A CA 1
ATOM 734 C C . PHE A 1 87 ? 2.419 14.144 -5.521 1.00 47.16 87 PHE A C 1
ATOM 736 O O . PHE A 1 87 ? 3.438 14.804 -5.697 1.00 47.16 87 PHE A O 1
ATOM 743 N N . GLY A 1 88 ? 2.288 13.309 -4.488 1.00 48.25 88 GLY A N 1
ATOM 744 C CA . GLY A 1 88 ? 3.298 13.178 -3.431 1.00 48.25 88 GLY A CA 1
ATOM 745 C C . GLY A 1 88 ? 3.023 13.998 -2.166 1.00 48.25 88 GLY A C 1
ATOM 746 O O . GLY A 1 88 ? 3.623 13.717 -1.133 1.00 48.25 88 GLY A O 1
ATOM 747 N N . ASN A 1 89 ? 2.089 14.959 -2.199 1.00 50.25 89 ASN A N 1
ATOM 748 C CA . ASN A 1 89 ? 1.741 15.747 -1.010 1.00 50.25 89 ASN A CA 1
ATOM 749 C C . ASN A 1 89 ? 0.804 15.003 -0.044 1.00 50.25 89 ASN A C 1
ATOM 751 O O . ASN A 1 89 ? 0.662 15.451 1.091 1.00 50.25 89 ASN A O 1
ATOM 755 N N . PHE A 1 90 ? 0.188 13.898 -0.503 1.00 54.28 90 PHE A N 1
ATOM 756 C CA . PHE A 1 90 ? -0.634 12.935 0.252 1.00 54.28 90 PHE A CA 1
ATOM 757 C C . PHE A 1 90 ? -1.276 13.541 1.514 1.00 54.28 90 PHE A C 1
ATOM 759 O O . PHE A 1 90 ? -0.981 13.158 2.650 1.00 54.28 90 PHE A O 1
ATOM 766 N N . PHE A 1 91 ? -2.154 14.523 1.301 1.00 49.62 91 PHE A N 1
ATOM 767 C CA . PHE A 1 91 ? -2.999 15.142 2.317 1.00 49.62 91 PHE A CA 1
ATOM 768 C C . PHE A 1 91 ? -4.094 14.170 2.754 1.00 49.62 91 PHE A C 1
ATOM 770 O O . PHE A 1 91 ? -5.283 14.386 2.521 1.00 49.62 91 PHE A O 1
ATOM 777 N N . HIS A 1 92 ? -3.671 13.088 3.401 1.00 53.62 92 HIS A N 1
ATOM 778 C CA . HIS A 1 92 ? -4.501 11.978 3.807 1.00 53.62 92 HIS A CA 1
ATOM 779 C C . HIS A 1 92 ? -5.857 12.415 4.370 1.00 53.62 92 HIS A C 1
ATOM 781 O O . HIS A 1 92 ? -6.007 12.909 5.481 1.00 53.62 92 HIS A O 1
ATOM 787 N N . TYR A 1 93 ? -6.861 12.185 3.548 1.00 54.06 93 TYR A N 1
ATOM 788 C CA . TYR A 1 93 ? -8.292 12.258 3.768 1.00 54.06 93 TYR A CA 1
ATOM 789 C C . TYR A 1 93 ? -8.891 12.595 5.156 1.00 54.06 93 TYR A C 1
ATOM 791 O O . TYR A 1 93 ? -8.825 11.824 6.125 1.00 54.06 93 TYR A O 1
ATOM 799 N N . SER A 1 94 ? -9.771 13.605 5.120 1.00 46.75 94 SER A N 1
ATOM 800 C CA . SER A 1 94 ? -11.030 13.634 5.878 1.00 46.75 94 SER A CA 1
ATOM 801 C C . SER A 1 94 ? -12.214 13.727 4.905 1.00 46.75 94 SER A C 1
ATOM 803 O O . SER A 1 94 ? -12.240 14.639 4.077 1.00 46.75 94 SER A O 1
ATOM 805 N N . SER A 1 95 ? -13.232 12.871 5.028 1.00 44.28 95 SER A N 1
ATOM 806 C CA . SER A 1 95 ? -14.567 13.209 4.515 1.00 44.28 95 SER A CA 1
ATOM 807 C C . SER A 1 95 ? -15.687 12.878 5.488 1.00 44.28 95 SER A C 1
ATOM 809 O O . SER A 1 95 ? -15.509 12.200 6.506 1.00 44.28 95 SER A O 1
ATOM 811 N N . LYS A 1 96 ? -16.862 13.399 5.131 1.00 45.88 96 LYS A N 1
ATOM 812 C CA . LYS A 1 96 ? -18.125 13.219 5.823 1.00 45.88 96 LYS A CA 1
ATOM 813 C C . LYS A 1 96 ? -18.931 12.102 5.143 1.00 45.88 96 LYS A C 1
ATOM 815 O O . LYS A 1 96 ? -19.218 12.193 3.956 1.00 45.88 96 LYS A O 1
ATOM 820 N N . GLY A 1 97 ? -19.391 11.120 5.922 1.00 51.78 97 GLY A N 1
ATOM 821 C CA . GLY A 1 97 ? -20.478 10.210 5.529 1.00 51.78 97 GLY A CA 1
ATOM 822 C C . GLY A 1 97 ? -20.074 8.783 5.128 1.00 51.78 97 GLY A C 1
ATOM 823 O O . GLY A 1 97 ? -18.992 8.301 5.458 1.00 51.78 97 GLY A O 1
ATOM 824 N N . LEU A 1 98 ? -21.002 8.092 4.453 1.00 53.38 98 LEU A N 1
ATOM 825 C CA . LEU A 1 98 ? -20.928 6.671 4.061 1.00 53.38 98 LEU A CA 1
ATOM 826 C C . LEU A 1 98 ? -19.898 6.373 2.953 1.00 53.38 98 LEU A C 1
ATOM 828 O O . LEU A 1 98 ? -19.486 5.224 2.811 1.00 53.38 98 LEU A O 1
ATOM 832 N N . GLY A 1 99 ? -19.435 7.392 2.217 1.00 61.06 99 GLY A N 1
ATOM 833 C CA . GLY A 1 99 ? -18.471 7.239 1.119 1.00 61.06 99 GLY A CA 1
ATOM 834 C C . GLY A 1 99 ? -17.119 6.649 1.541 1.00 61.06 99 GLY A C 1
ATOM 835 O O . GLY A 1 99 ? -16.438 6.034 0.726 1.00 61.06 99 GLY A O 1
ATOM 836 N N . ASN A 1 100 ? -16.760 6.742 2.826 1.00 69.00 100 ASN A N 1
ATOM 837 C CA . ASN A 1 100 ? -15.486 6.239 3.357 1.00 69.00 100 ASN A CA 1
ATOM 838 C C . ASN A 1 100 ? -15.320 4.728 3.175 1.00 69.00 100 ASN A C 1
ATOM 840 O O . ASN A 1 100 ? -14.213 4.260 2.923 1.00 69.00 100 ASN A O 1
ATOM 844 N N . GLY A 1 101 ? -16.412 3.970 3.315 1.00 75.94 101 GLY A N 1
ATOM 845 C CA . GLY A 1 101 ? -16.388 2.519 3.133 1.00 75.94 101 GLY A CA 1
ATOM 846 C C . GLY A 1 101 ? -16.134 2.142 1.677 1.00 75.94 101 GLY A C 1
ATOM 847 O O . GLY A 1 101 ? -15.273 1.314 1.402 1.00 75.94 101 GLY A O 1
ATOM 848 N N . THR A 1 102 ? -16.826 2.807 0.749 1.00 81.12 102 THR A N 1
ATOM 849 C CA . THR A 1 102 ? -16.655 2.604 -0.695 1.00 81.12 102 THR A CA 1
ATOM 850 C C . THR A 1 102 ? -15.250 2.966 -1.157 1.00 81.12 102 THR A C 1
ATOM 852 O O . THR A 1 102 ? -14.655 2.215 -1.917 1.00 81.12 102 THR A O 1
ATOM 855 N N . VAL A 1 103 ? -14.686 4.074 -0.665 1.00 82.12 103 VAL A N 1
ATOM 856 C CA . VAL A 1 103 ? -13.307 4.466 -0.997 1.00 82.12 103 VAL A CA 1
ATOM 857 C C . VAL A 1 103 ? -12.319 3.381 -0.572 1.00 82.12 103 VAL A C 1
ATOM 859 O O . VAL A 1 103 ? -11.513 2.955 -1.388 1.00 82.12 103 VAL A O 1
ATOM 862 N N . LEU A 1 104 ? -12.400 2.889 0.669 1.00 84.00 104 LEU A N 1
ATOM 863 C CA . LEU A 1 104 ? -11.486 1.846 1.154 1.00 84.00 104 LEU A CA 1
ATOM 864 C C . LEU A 1 104 ? -11.680 0.509 0.425 1.00 84.00 104 LEU A C 1
ATOM 866 O O . LEU A 1 104 ? -10.699 -0.181 0.166 1.00 84.00 104 LEU A O 1
ATOM 870 N N . LEU A 1 105 ? -12.916 0.165 0.050 1.00 85.12 105 LEU A N 1
ATOM 871 C CA . LEU A 1 105 ? -13.196 -1.017 -0.766 1.00 85.12 105 LEU A CA 1
ATOM 872 C C . LEU A 1 105 ? -12.590 -0.895 -2.171 1.00 85.12 105 LEU A C 1
ATOM 874 O O . LEU A 1 105 ? -11.998 -1.854 -2.660 1.00 85.12 105 LEU A O 1
ATOM 878 N N . ASN A 1 106 ? -12.689 0.279 -2.798 1.00 87.88 106 ASN A N 1
ATOM 879 C CA . ASN A 1 106 ? -12.068 0.537 -4.098 1.00 87.88 106 ASN A CA 1
ATOM 880 C C . ASN A 1 106 ? -10.539 0.479 -4.006 1.00 87.88 106 ASN A C 1
ATOM 882 O O . ASN A 1 106 ? -9.911 -0.132 -4.862 1.00 87.88 106 ASN A O 1
ATOM 886 N N . VAL A 1 107 ? -9.939 1.043 -2.950 1.00 88.88 107 VAL A N 1
ATOM 887 C CA . VAL A 1 107 ? -8.489 0.943 -2.702 1.00 88.88 107 VAL A CA 1
ATOM 888 C C . VAL A 1 107 ? -8.065 -0.520 -2.564 1.00 88.88 107 VAL A C 1
ATOM 890 O O . VAL A 1 107 ? -7.137 -0.943 -3.246 1.00 88.88 107 VAL A O 1
ATOM 893 N N . ALA A 1 108 ? -8.766 -1.311 -1.747 1.00 89.75 108 ALA A N 1
ATOM 894 C CA . ALA A 1 108 ? -8.467 -2.734 -1.587 1.00 89.75 108 ALA A CA 1
ATOM 895 C C . ALA A 1 108 ? -8.623 -3.510 -2.906 1.00 89.75 108 ALA A C 1
ATOM 897 O O . ALA A 1 108 ? -7.772 -4.328 -3.242 1.00 89.75 108 ALA A O 1
ATOM 898 N N . SER A 1 109 ? -9.669 -3.213 -3.683 1.00 90.12 109 SER A N 1
ATOM 899 C CA . SER A 1 109 ? -9.899 -3.840 -4.993 1.00 90.12 109 SER A CA 1
ATOM 900 C C . SER A 1 109 ? -8.776 -3.511 -5.979 1.00 90.12 109 SER A C 1
ATOM 902 O O . SER A 1 109 ? -8.286 -4.400 -6.664 1.00 90.12 109 SER A O 1
ATOM 904 N N . LEU A 1 110 ? -8.312 -2.258 -6.003 1.00 91.50 110 LEU A N 1
ATOM 905 C CA . LEU A 1 110 ? -7.184 -1.823 -6.829 1.00 91.50 110 LEU A CA 1
ATOM 906 C C . LEU A 1 110 ? -5.861 -2.464 -6.406 1.00 91.50 110 LEU A C 1
ATOM 908 O O . LEU A 1 110 ? -5.053 -2.812 -7.262 1.00 91.50 110 LEU A O 1
ATOM 912 N N . MET A 1 111 ? -5.634 -2.646 -5.103 1.00 92.94 111 MET A N 1
ATOM 913 C CA . MET A 1 111 ? -4.471 -3.390 -4.618 1.00 92.94 111 MET A CA 1
ATOM 914 C C . MET A 1 111 ? -4.516 -4.843 -5.102 1.00 92.94 111 MET A C 1
ATOM 916 O O . MET A 1 111 ? -3.522 -5.323 -5.634 1.00 92.94 111 MET A O 1
ATOM 920 N N . LEU A 1 112 ? -5.662 -5.524 -4.996 1.00 91.19 112 LEU A N 1
ATOM 921 C CA . LEU A 1 112 ? -5.815 -6.898 -5.495 1.00 91.19 112 LEU A CA 1
ATOM 922 C C . LEU A 1 112 ? -5.639 -6.995 -7.016 1.00 91.19 112 LEU A C 1
ATOM 924 O O . LEU A 1 112 ? -4.984 -7.914 -7.500 1.00 91.19 112 LEU A O 1
ATOM 928 N N . GLU A 1 113 ? -6.159 -6.028 -7.766 1.00 90.69 113 GLU A N 1
ATOM 929 C CA . GLU A 1 113 ? -5.955 -5.961 -9.214 1.00 90.69 113 GLU A CA 1
ATOM 930 C C . GLU A 1 113 ? -4.473 -5.774 -9.563 1.00 90.69 113 GLU A C 1
ATOM 932 O O . GLU A 1 113 ? -3.932 -6.459 -10.434 1.00 90.69 113 GLU A O 1
ATOM 937 N N . HIS A 1 114 ? -3.779 -4.893 -8.837 1.00 92.56 114 HIS A N 1
ATOM 938 C CA . HIS A 1 114 ? -2.349 -4.667 -9.023 1.00 92.56 114 HIS A CA 1
ATOM 939 C C . HIS A 1 114 ? -1.525 -5.914 -8.666 1.00 92.56 114 HIS A C 1
ATOM 941 O O . HIS A 1 114 ? -0.593 -6.256 -9.393 1.00 92.56 114 HIS A O 1
ATOM 947 N N . TYR A 1 115 ? -1.907 -6.626 -7.601 1.00 91.94 115 TYR A N 1
ATOM 948 C CA . TYR A 1 115 ? -1.340 -7.926 -7.238 1.00 91.94 115 TYR A CA 1
ATOM 949 C C . TYR A 1 115 ? -1.471 -8.934 -8.384 1.00 91.94 115 TYR A C 1
ATOM 951 O O . TYR A 1 115 ? -0.461 -9.494 -8.805 1.00 91.94 115 TYR A O 1
ATOM 959 N N . ASN A 1 116 ? -2.675 -9.104 -8.937 1.00 90.62 116 ASN A N 1
ATOM 960 C CA . ASN A 1 116 ? -2.929 -10.055 -10.022 1.00 90.62 116 ASN A CA 1
ATOM 961 C C . ASN A 1 116 ? -2.206 -9.674 -11.323 1.00 90.62 116 ASN A C 1
ATOM 963 O O . ASN A 1 116 ? -1.695 -10.544 -12.023 1.00 90.62 116 ASN A O 1
ATOM 967 N N . THR A 1 117 ? -2.141 -8.379 -11.642 1.00 90.88 117 THR A N 1
ATOM 968 C CA . THR A 1 117 ? -1.531 -7.890 -12.889 1.00 90.88 117 THR A CA 1
ATOM 969 C C . THR A 1 117 ? -0.012 -8.058 -12.891 1.00 90.88 117 THR A C 1
ATOM 971 O O . THR A 1 117 ? 0.569 -8.431 -13.908 1.00 90.88 117 THR A O 1
ATOM 974 N N . PHE A 1 118 ? 0.647 -7.753 -11.768 1.00 91.25 118 PHE A N 1
ATOM 975 C CA . PHE A 1 118 ? 2.113 -7.694 -11.687 1.00 91.25 118 PHE A CA 1
ATOM 976 C C . PHE A 1 118 ? 2.731 -8.837 -10.884 1.00 91.25 118 PHE A C 1
ATOM 978 O O . PHE A 1 118 ? 3.948 -8.851 -10.709 1.00 91.25 118 PHE A O 1
ATOM 985 N N . ASN A 1 119 ? 1.913 -9.789 -10.424 1.00 91.62 119 ASN A N 1
ATOM 986 C CA . ASN A 1 119 ? 2.328 -10.913 -9.591 1.00 91.62 119 ASN A CA 1
ATOM 987 C C . ASN A 1 119 ? 3.126 -10.438 -8.366 1.00 91.62 119 ASN A C 1
ATOM 989 O O . ASN A 1 119 ? 4.272 -10.830 -8.182 1.00 91.62 119 ASN A O 1
ATOM 993 N N . LEU A 1 120 ? 2.559 -9.517 -7.582 1.00 94.31 120 LEU A N 1
ATOM 994 C CA . LEU A 1 120 ? 3.267 -8.919 -6.446 1.00 94.31 120 LEU A CA 1
ATOM 995 C C . LEU A 1 120 ? 3.456 -9.913 -5.299 1.00 94.31 120 LEU A C 1
ATOM 997 O O . LEU A 1 120 ? 2.531 -10.621 -4.925 1.00 94.31 120 LEU A O 1
ATOM 1001 N N . GLY A 1 121 ? 4.618 -9.879 -4.657 1.00 94.31 121 GLY A N 1
ATOM 1002 C CA . GLY A 1 121 ? 4.888 -10.640 -3.439 1.00 94.31 121 GLY A CA 1
ATOM 1003 C C . GLY A 1 121 ? 4.301 -10.008 -2.168 1.00 94.31 121 GLY A C 1
ATOM 1004 O O . GLY A 1 121 ? 4.168 -10.662 -1.133 1.00 94.31 121 GLY A O 1
ATOM 1005 N N . GLY A 1 122 ? 3.940 -8.723 -2.217 1.00 95.06 122 GLY A N 1
ATOM 1006 C CA . GLY A 1 122 ? 3.403 -8.023 -1.057 1.00 95.06 122 GLY A CA 1
ATOM 1007 C C . GLY A 1 122 ? 3.184 -6.527 -1.244 1.00 95.06 122 GLY A C 1
ATOM 1008 O O . GLY A 1 122 ? 3.545 -5.938 -2.264 1.00 95.06 122 GLY A O 1
ATOM 1009 N N . PHE A 1 123 ? 2.618 -5.912 -0.209 1.00 96.25 123 PHE A N 1
ATOM 1010 C CA . PHE A 1 123 ? 2.351 -4.480 -0.137 1.00 96.25 123 PHE A CA 1
ATOM 1011 C C . PHE A 1 123 ? 2.917 -3.872 1.137 1.00 96.25 123 PHE A C 1
ATOM 1013 O O . PHE A 1 123 ? 2.913 -4.516 2.186 1.00 96.25 123 PHE A O 1
ATOM 1020 N N . VAL A 1 124 ? 3.305 -2.604 1.070 1.00 95.44 124 VAL A N 1
ATOM 1021 C CA . VAL A 1 124 ? 3.546 -1.776 2.254 1.00 95.44 124 VAL A CA 1
ATOM 1022 C C . VAL A 1 124 ? 2.814 -0.450 2.152 1.00 95.44 124 VAL A C 1
ATOM 1024 O O . VAL A 1 124 ? 2.604 0.064 1.057 1.00 95.44 124 VAL A O 1
ATOM 1027 N N . PHE A 1 125 ? 2.377 0.087 3.284 1.00 93.00 125 PHE A N 1
ATOM 1028 C CA . PHE A 1 125 ? 1.779 1.419 3.351 1.00 93.00 125 PHE A CA 1
ATOM 1029 C C . PHE A 1 125 ? 1.758 1.935 4.785 1.00 93.00 125 PHE A C 1
ATOM 1031 O O . PHE A 1 125 ? 1.786 1.164 5.748 1.00 93.00 125 PHE A O 1
ATOM 1038 N N . GLN A 1 126 ? 1.633 3.250 4.930 1.00 88.69 126 GLN A N 1
ATOM 1039 C CA . GLN A 1 126 ? 1.568 3.913 6.223 1.00 88.69 126 GLN A CA 1
ATOM 1040 C C . GLN A 1 126 ? 0.190 4.535 6.472 1.00 88.69 126 GLN A C 1
ATOM 1042 O O . GLN A 1 126 ? -0.428 5.150 5.600 1.00 88.69 126 GLN A O 1
ATOM 1047 N N . ALA A 1 127 ? -0.307 4.410 7.702 1.00 83.94 127 ALA A N 1
ATOM 1048 C CA . ALA A 1 127 ? -1.436 5.204 8.159 1.00 83.94 127 ALA A CA 1
ATOM 1049 C C . ALA A 1 127 ? -1.011 6.651 8.425 1.00 83.94 127 ALA A C 1
ATOM 1051 O O . ALA A 1 127 ? -0.114 6.910 9.229 1.00 83.94 127 ALA A O 1
ATOM 1052 N N . ALA A 1 128 ? -1.755 7.592 7.849 1.00 77.19 128 ALA A N 1
ATOM 1053 C CA . ALA A 1 128 ? -1.581 9.026 8.052 1.00 77.19 128 ALA A CA 1
ATOM 1054 C C . ALA A 1 128 ? -1.609 9.459 9.513 1.00 77.19 128 ALA A C 1
ATOM 1056 O O . ALA A 1 128 ? -2.513 9.052 10.256 1.00 77.19 128 ALA A O 1
ATOM 1057 N N . LEU A 1 129 ? -0.716 10.366 9.901 1.00 75.69 129 LEU A N 1
ATOM 1058 C CA . LEU A 1 129 ? -0.755 10.972 11.226 1.00 75.69 129 LEU A CA 1
ATOM 1059 C C . LEU A 1 129 ? -2.047 11.781 11.428 1.00 75.69 129 LEU A C 1
ATOM 1061 O O . LEU A 1 129 ? -2.523 12.433 10.493 1.00 75.69 129 LEU A O 1
ATOM 1065 N N . PRO A 1 130 ? -2.584 11.847 12.661 1.00 69.69 130 PRO A N 1
ATOM 1066 C CA . PRO A 1 130 ? -3.761 12.663 12.954 1.00 69.69 130 PRO A CA 1
ATOM 1067 C C . PRO A 1 130 ? -3.584 14.134 12.544 1.00 69.69 130 PRO A C 1
ATOM 1069 O O . PRO A 1 130 ? -4.520 14.753 12.038 1.00 69.69 130 PRO A O 1
ATOM 1072 N N . SER A 1 131 ? -2.364 14.670 12.687 1.00 67.19 131 SER A N 1
ATOM 1073 C CA . SER A 1 131 ? -1.987 16.025 12.262 1.00 67.19 131 SER A CA 1
ATOM 1074 C C . SER A 1 131 ? -2.108 16.245 10.750 1.00 67.19 131 SER A C 1
ATOM 1076 O O . SER A 1 131 ? -2.454 17.345 10.331 1.00 67.19 131 SER A O 1
ATOM 1078 N N . GLN A 1 132 ? -1.884 15.207 9.940 1.00 64.44 132 GLN A N 1
ATOM 1079 C CA . GLN A 1 132 ? -1.986 15.254 8.477 1.00 64.44 132 GLN A CA 1
ATOM 1080 C C . GLN A 1 132 ? -3.435 15.121 7.996 1.00 64.44 132 GLN A C 1
ATOM 1082 O O . GLN A 1 132 ? -3.804 15.700 6.981 1.00 64.44 132 GLN A O 1
ATOM 1087 N N . THR A 1 133 ? -4.284 14.421 8.755 1.00 58.56 133 THR A N 1
ATOM 1088 C CA . THR A 1 133 ? -5.715 14.264 8.423 1.00 58.56 133 THR A CA 1
ATOM 1089 C C . THR A 1 133 ? -6.585 15.468 8.804 1.00 58.56 133 THR A C 1
ATOM 1091 O O . THR A 1 133 ? -7.775 15.529 8.473 1.00 58.56 133 THR A O 1
ATOM 1094 N N . GLY A 1 134 ? -5.995 16.438 9.516 1.00 53.38 134 GLY A N 1
ATOM 1095 C CA . GLY A 1 134 ? -6.692 17.541 10.168 1.00 53.38 134 GLY A CA 1
ATOM 1096 C C . GLY A 1 134 ? -7.629 17.065 11.288 1.00 53.38 134 GLY A C 1
ATOM 1097 O O . GLY A 1 134 ? -8.038 15.909 11.351 1.00 53.38 134 GLY A O 1
ATOM 1098 N N . ALA A 1 135 ? -8.068 17.977 12.159 1.00 51.22 135 ALA A N 1
ATOM 1099 C CA . ALA A 1 135 ? -9.014 17.693 13.255 1.00 51.22 135 ALA A CA 1
ATOM 1100 C C . ALA A 1 135 ? -10.423 17.217 12.801 1.00 51.22 135 ALA A C 1
ATOM 1102 O O . ALA A 1 135 ? -11.376 17.213 13.579 1.00 51.22 135 ALA A O 1
ATOM 1103 N N . LYS A 1 136 ? -10.595 16.863 11.522 1.00 53.50 136 LYS A N 1
ATOM 1104 C CA . LYS A 1 136 ? -11.874 16.540 10.879 1.00 53.50 136 LYS A CA 1
ATOM 1105 C C . LYS A 1 136 ? -12.233 15.055 10.951 1.00 53.50 136 LYS A C 1
ATOM 1107 O O . LYS A 1 136 ? -13.400 14.719 10.741 1.00 53.50 136 LYS A O 1
ATOM 1112 N N . ARG A 1 137 ? -11.281 14.159 11.238 1.00 58.44 137 ARG A N 1
ATOM 1113 C CA . ARG A 1 137 ? -11.553 12.719 11.348 1.00 58.44 137 ARG A CA 1
ATOM 1114 C C . ARG A 1 137 ? -11.838 12.334 12.802 1.00 58.44 137 ARG A C 1
ATOM 1116 O O . ARG A 1 137 ? -11.032 12.583 13.685 1.00 58.44 137 ARG A O 1
ATOM 1123 N N . GLN A 1 138 ? -12.995 11.715 13.048 1.00 60.16 138 GLN A N 1
ATOM 1124 C CA . GLN A 1 138 ? -13.380 11.242 14.391 1.00 60.16 138 GLN A CA 1
ATOM 1125 C C . GLN A 1 138 ? -12.735 9.903 14.784 1.00 60.16 138 GLN A C 1
ATOM 1127 O O . GLN A 1 138 ? -12.817 9.519 15.946 1.00 60.16 138 GLN A O 1
ATOM 1132 N N . ALA A 1 139 ? -12.157 9.172 13.828 1.00 65.00 139 ALA A N 1
ATOM 1133 C CA . ALA A 1 139 ? -11.551 7.862 14.043 1.00 65.00 139 ALA A CA 1
ATOM 1134 C C . ALA A 1 139 ? -10.149 7.831 13.435 1.00 65.00 139 ALA A C 1
ATOM 1136 O O . ALA A 1 139 ? -9.965 8.292 12.303 1.00 65.00 139 ALA A O 1
ATOM 1137 N N . ASP A 1 140 ? -9.194 7.274 14.178 1.00 76.06 140 ASP A N 1
ATOM 1138 C CA . ASP A 1 140 ? -7.831 7.062 13.702 1.00 76.06 140 ASP A CA 1
ATOM 1139 C C . ASP A 1 140 ? -7.835 6.036 12.552 1.00 76.06 140 ASP A C 1
ATOM 1141 O O . ASP A 1 140 ? -8.535 5.022 12.603 1.00 76.06 140 ASP A O 1
ATOM 1145 N N . LEU A 1 141 ? -7.053 6.297 11.503 1.00 79.00 141 LEU A N 1
ATOM 1146 C CA . LEU A 1 141 ? -6.801 5.334 10.432 1.00 79.00 141 LEU A CA 1
ATOM 1147 C C . LEU A 1 141 ? -6.201 4.029 10.949 1.00 79.00 141 LEU A C 1
ATOM 1149 O O . LEU A 1 141 ? -6.505 2.988 10.380 1.00 79.00 141 LEU A O 1
ATOM 1153 N N . VAL A 1 142 ? -5.434 4.062 12.040 1.00 85.25 142 VAL A N 1
ATOM 1154 C CA . VAL A 1 142 ? -4.918 2.846 12.684 1.00 85.25 142 VAL A CA 1
ATOM 1155 C C . VAL A 1 142 ? -6.062 1.943 13.142 1.00 85.25 142 VAL A C 1
ATOM 1157 O O . VAL A 1 142 ? -6.076 0.769 12.793 1.00 85.25 142 VAL A O 1
ATOM 1160 N N . GLU A 1 143 ? -7.081 2.491 13.820 1.00 83.81 143 GLU A N 1
ATOM 1161 C CA . GLU A 1 143 ? -8.264 1.719 14.253 1.00 83.81 143 GLU A CA 1
ATOM 1162 C C . GLU A 1 143 ? -8.976 1.076 13.051 1.00 83.81 143 GLU A C 1
ATOM 1164 O O . GLU A 1 143 ? -9.484 -0.043 13.134 1.00 83.81 143 GLU A O 1
ATOM 1169 N N . ILE A 1 144 ? -9.033 1.789 11.922 1.00 82.00 144 ILE A N 1
ATOM 1170 C CA . ILE A 1 144 ? -9.706 1.322 10.707 1.00 82.00 144 ILE A CA 1
ATOM 1171 C C . ILE A 1 144 ? -8.890 0.225 10.019 1.00 82.00 144 ILE A C 1
ATOM 1173 O O . ILE A 1 144 ? -9.450 -0.826 9.706 1.00 82.00 144 ILE A O 1
ATOM 1177 N N . TYR A 1 145 ? -7.599 0.450 9.785 1.00 87.75 145 TYR A N 1
ATOM 1178 C CA . TYR A 1 145 ? -6.732 -0.497 9.087 1.00 87.75 145 TYR A CA 1
ATOM 1179 C C . TYR A 1 145 ? -6.502 -1.759 9.905 1.00 87.75 145 TYR A C 1
ATOM 1181 O O . TYR A 1 145 ? -6.642 -2.844 9.350 1.00 87.75 145 TYR A O 1
ATOM 1189 N N . ASP A 1 146 ? -6.297 -1.650 11.220 1.00 90.25 146 ASP A N 1
ATOM 1190 C CA . ASP A 1 146 ? -6.207 -2.822 12.095 1.00 90.25 146 ASP A CA 1
ATOM 1191 C C . ASP A 1 146 ? -7.442 -3.721 11.947 1.00 90.25 146 ASP A C 1
ATOM 1193 O O . ASP A 1 146 ? -7.328 -4.943 11.903 1.00 90.25 146 ASP A O 1
ATOM 1197 N N . CYS A 1 147 ? -8.637 -3.139 11.823 1.00 86.69 147 CYS A N 1
ATOM 1198 C CA . CYS A 1 147 ? -9.850 -3.924 11.605 1.00 86.69 147 CYS A CA 1
ATOM 1199 C C . CYS A 1 147 ? -9.910 -4.544 10.204 1.00 86.69 147 CYS A C 1
ATOM 1201 O O . CYS A 1 147 ? -10.232 -5.722 10.074 1.00 86.69 147 CYS A O 1
ATOM 1203 N N . LEU A 1 148 ? -9.618 -3.766 9.155 1.00 87.75 148 LEU A N 1
ATOM 1204 C CA . LEU A 1 148 ? -9.682 -4.246 7.767 1.00 87.75 148 LEU A CA 1
ATOM 1205 C C . LEU A 1 148 ? -8.645 -5.335 7.476 1.00 87.75 148 LEU A C 1
ATOM 1207 O O . LEU A 1 148 ? -8.902 -6.214 6.659 1.00 87.75 148 LEU A O 1
ATOM 1211 N N . LEU A 1 149 ? -7.505 -5.293 8.160 1.00 90.69 149 LEU A N 1
ATOM 1212 C CA . LEU A 1 149 ? -6.419 -6.259 8.025 1.00 90.69 149 LEU A CA 1
ATOM 1213 C C . LEU A 1 149 ? -6.527 -7.431 9.013 1.00 90.69 149 LEU A C 1
ATOM 1215 O O . LEU A 1 149 ? -5.672 -8.309 9.003 1.00 90.69 149 LEU A O 1
ATOM 1219 N N . GLY A 1 150 ? -7.544 -7.452 9.883 1.00 89.69 150 GLY A N 1
ATOM 1220 C CA . GLY A 1 150 ? -7.713 -8.506 10.890 1.00 89.69 150 GLY A CA 1
ATOM 1221 C C . GLY A 1 150 ? -6.683 -8.478 12.029 1.00 89.69 150 GLY A C 1
ATOM 1222 O O . GLY A 1 150 ? -6.511 -9.475 12.720 1.00 89.69 150 GLY A O 1
ATOM 1223 N N . LEU A 1 151 ? -6.008 -7.347 12.242 1.00 90.62 151 LEU A N 1
ATOM 1224 C CA . LEU A 1 151 ? -5.019 -7.131 13.307 1.00 90.62 151 LEU A CA 1
ATOM 1225 C C . LEU A 1 151 ? -5.642 -6.602 14.609 1.00 90.62 151 LEU A C 1
ATOM 1227 O O . LEU A 1 151 ? -4.992 -6.582 15.654 1.00 90.62 151 LEU A O 1
ATOM 1231 N N . SER A 1 152 ? -6.893 -6.141 14.559 1.00 86.62 152 SER A N 1
ATOM 1232 C CA . SER A 1 152 ? -7.599 -5.632 15.732 1.00 86.62 152 SER A CA 1
ATOM 1233 C C . SER A 1 152 ? -8.005 -6.768 16.673 1.00 86.62 152 SER A C 1
ATOM 1235 O O . SER A 1 152 ? -8.765 -7.660 16.303 1.00 86.62 152 SER A O 1
ATOM 1237 N N . THR A 1 153 ? -7.542 -6.698 17.920 1.00 77.62 153 THR A N 1
ATOM 1238 C CA . THR A 1 153 ? -7.923 -7.622 19.003 1.00 77.62 153 THR A CA 1
ATOM 1239 C C . THR A 1 153 ? -8.962 -7.027 19.953 1.00 77.62 153 THR A C 1
ATOM 1241 O O . THR A 1 153 ? -9.496 -7.729 20.811 1.00 77.62 153 THR A O 1
ATOM 1244 N N . THR A 1 154 ? -9.268 -5.733 19.815 1.00 78.31 154 THR A N 1
ATOM 1245 C CA . THR A 1 154 ? -10.154 -4.994 20.716 1.00 78.31 154 THR A CA 1
ATOM 1246 C C . THR A 1 154 ? -11.466 -4.614 20.027 1.00 78.31 154 THR A C 1
ATOM 1248 O O . THR A 1 154 ? -11.465 -4.059 18.926 1.00 78.31 154 THR A O 1
ATOM 1251 N N . PRO A 1 155 ? -12.625 -4.860 20.665 1.00 77.50 155 PRO A N 1
ATOM 1252 C CA . PRO A 1 155 ? -13.897 -4.410 20.127 1.00 77.50 155 PRO A CA 1
ATOM 1253 C C . PRO A 1 155 ? -13.937 -2.886 20.017 1.00 77.50 155 PRO A C 1
ATOM 1255 O O . PRO A 1 155 ? -13.635 -2.162 20.966 1.00 77.50 155 PRO A O 1
ATOM 1258 N N . ARG A 1 156 ? -14.370 -2.380 18.863 1.00 81.25 156 ARG A N 1
ATOM 1259 C CA . ARG A 1 156 ? -14.526 -0.938 18.668 1.00 81.25 156 ARG A CA 1
ATOM 1260 C C . ARG A 1 156 ? -15.724 -0.421 19.449 1.00 81.25 156 ARG A C 1
ATOM 1262 O O . ARG A 1 156 ? -16.818 -0.972 19.343 1.00 81.25 156 ARG A O 1
ATOM 1269 N N . VAL A 1 157 ? -15.553 0.697 20.149 1.00 79.62 157 VAL A N 1
ATOM 1270 C CA . VAL A 1 157 ? -16.605 1.319 20.966 1.00 79.62 157 VAL A CA 1
ATOM 1271 C C . VAL A 1 157 ? -16.863 2.746 20.496 1.00 79.62 157 VAL A C 1
ATOM 1273 O O . VAL A 1 157 ? -15.951 3.492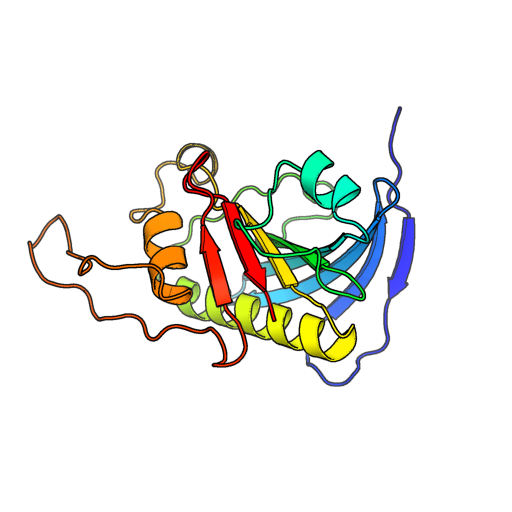 20.140 1.00 79.62 157 VAL A O 1
ATOM 1276 N N . ASN A 1 158 ? -18.128 3.152 20.459 1.00 78.00 158 ASN A N 1
ATOM 1277 C CA . ASN A 1 158 ? -18.495 4.548 20.287 1.00 78.00 158 ASN A CA 1
ATOM 1278 C C . ASN A 1 158 ? -18.234 5.297 21.601 1.00 78.00 158 ASN A C 1
ATOM 1280 O O . ASN A 1 158 ? -18.986 5.146 22.559 1.00 78.00 158 ASN A O 1
ATOM 1284 N N . VAL A 1 159 ? -17.198 6.137 21.620 1.00 76.81 159 VAL A N 1
ATOM 1285 C CA . VAL A 1 159 ? -16.736 6.856 22.822 1.00 76.81 159 VAL A CA 1
ATOM 1286 C C . VAL A 1 159 ? -17.838 7.702 23.477 1.00 76.81 159 VAL A C 1
ATOM 1288 O O . VAL A 1 159 ? -17.861 7.840 24.692 1.00 76.81 159 VAL A O 1
ATOM 1291 N N . LYS A 1 160 ? -18.793 8.231 22.699 1.00 79.12 160 LYS A N 1
ATOM 1292 C CA . LYS A 1 160 ? -19.883 9.072 23.226 1.00 79.12 160 LYS A CA 1
ATOM 1293 C C . LYS A 1 160 ? -21.010 8.277 23.883 1.00 79.12 160 LYS A C 1
ATOM 1295 O O . LYS A 1 160 ? -21.712 8.815 24.726 1.00 79.12 160 LYS A O 1
ATOM 1300 N N . THR A 1 161 ? -21.235 7.038 23.450 1.00 84.56 161 THR A N 1
ATOM 1301 C CA . THR A 1 161 ? -22.406 6.237 23.866 1.00 84.56 161 THR A CA 1
ATOM 1302 C C . THR A 1 161 ? -22.037 4.957 24.609 1.00 84.56 161 THR A C 1
ATOM 1304 O O . THR A 1 161 ? -22.929 4.270 25.095 1.00 84.56 161 THR A O 1
ATOM 1307 N N . GLY A 1 162 ? -20.754 4.588 24.646 1.00 84.25 162 GLY A N 1
ATOM 1308 C CA . GLY A 1 162 ? -20.267 3.328 25.215 1.00 84.25 162 GLY A CA 1
ATOM 1309 C C . GLY A 1 162 ? -20.683 2.074 24.435 1.00 84.25 162 GLY A C 1
ATOM 1310 O O . GLY A 1 162 ? -20.352 0.965 24.838 1.00 84.25 162 GLY A O 1
ATOM 1311 N N . ARG A 1 163 ? -21.406 2.214 23.315 1.00 85.06 163 ARG A N 1
ATOM 1312 C CA . ARG A 1 163 ? -21.917 1.074 22.542 1.00 85.06 163 ARG A CA 1
ATOM 1313 C C . ARG A 1 163 ? -20.852 0.489 21.623 1.00 85.06 163 ARG A C 1
ATOM 1315 O O . ARG A 1 163 ? -20.101 1.232 20.989 1.00 85.06 163 ARG A O 1
ATOM 1322 N N . LEU A 1 164 ? -20.851 -0.835 21.487 1.00 83.44 164 LEU A N 1
ATOM 1323 C CA . LEU A 1 164 ? -20.032 -1.539 20.503 1.00 83.44 164 LEU A CA 1
ATOM 1324 C C . LEU A 1 164 ? -20.391 -1.078 19.084 1.00 83.44 164 LEU A C 1
ATOM 1326 O O . LEU A 1 164 ? -21.563 -1.036 18.702 1.00 83.44 164 LEU A O 1
ATOM 1330 N N . LYS A 1 165 ? -19.376 -0.723 18.294 1.00 79.19 165 LYS A N 1
ATOM 1331 C CA . LYS A 1 165 ? -19.530 -0.510 16.854 1.00 79.19 165 LYS A CA 1
ATOM 1332 C C . LYS A 1 165 ? -19.650 -1.877 16.178 1.00 79.19 165 LYS A C 1
ATOM 1334 O O . LYS A 1 165 ? -19.080 -2.863 16.640 1.00 79.19 165 LYS A O 1
ATOM 1339 N N . LYS A 1 166 ? -20.345 -1.920 15.039 1.00 76.06 166 LYS A N 1
ATOM 1340 C CA . LYS A 1 166 ? -20.424 -3.123 14.200 1.00 76.06 166 LYS A CA 1
ATOM 1341 C C . LYS A 1 166 ? -19.010 -3.620 13.865 1.00 76.06 166 LYS A C 1
ATOM 1343 O O . LYS A 1 166 ? -18.139 -2.806 13.532 1.00 76.06 166 LYS A O 1
ATOM 1348 N N . SER A 1 167 ? -18.804 -4.933 13.952 1.00 72.25 167 SER A N 1
ATOM 1349 C CA . SER A 1 167 ? -17.560 -5.563 13.506 1.00 72.25 167 SER A CA 1
ATOM 1350 C C . SER A 1 167 ? -17.324 -5.273 12.022 1.00 72.25 167 SER A C 1
ATOM 1352 O O . SER A 1 167 ? -18.279 -5.178 11.244 1.00 72.25 167 SER A O 1
ATOM 1354 N N . ILE A 1 168 ? -16.063 -5.082 11.646 1.00 76.31 168 ILE A N 1
ATOM 1355 C CA . ILE A 1 168 ? -15.651 -5.015 10.244 1.00 76.31 168 ILE A CA 1
ATOM 1356 C C . ILE A 1 168 ? -15.174 -6.404 9.862 1.00 76.31 168 ILE A C 1
ATOM 1358 O O . ILE A 1 168 ? -14.332 -6.971 10.551 1.00 76.31 168 ILE A O 1
ATOM 1362 N N . THR A 1 169 ? -15.706 -6.927 8.763 1.00 78.88 169 THR A N 1
ATOM 1363 C CA . THR A 1 169 ? -15.163 -8.129 8.134 1.00 78.88 169 THR A CA 1
ATOM 1364 C C . THR A 1 169 ? -13.787 -7.794 7.553 1.00 78.88 169 THR A C 1
ATOM 1366 O O . THR A 1 169 ? -13.708 -6.834 6.778 1.00 78.88 169 THR A O 1
ATOM 1369 N N . PRO A 1 170 ? -12.719 -8.533 7.907 1.00 82.94 170 PRO A N 1
ATOM 1370 C CA . PRO A 1 170 ? -11.412 -8.360 7.286 1.00 82.94 170 PRO A CA 1
ATOM 1371 C C . PRO A 1 170 ? -11.499 -8.490 5.763 1.00 82.94 170 PRO A C 1
ATOM 1373 O O . PRO A 1 170 ? -12.265 -9.304 5.250 1.00 82.94 170 PRO A O 1
ATOM 1376 N N . LEU A 1 171 ? -10.732 -7.667 5.050 1.00 84.81 171 LEU A N 1
ATOM 1377 C CA . LEU A 1 171 ? -10.725 -7.616 3.586 1.00 84.81 171 LEU A CA 1
ATOM 1378 C C . LEU A 1 171 ? -9.656 -8.509 2.950 1.00 84.81 171 LEU A C 1
ATOM 1380 O O . LEU A 1 171 ? -9.695 -8.718 1.741 1.00 84.81 171 LEU A O 1
ATOM 1384 N N . LEU A 1 172 ? -8.692 -8.998 3.732 1.00 87.00 172 LEU A N 1
ATOM 1385 C CA . LEU A 1 172 ? -7.584 -9.775 3.190 1.00 87.00 172 LEU A CA 1
ATOM 1386 C C . LEU A 1 172 ? -8.045 -11.168 2.739 1.00 87.00 172 LEU A C 1
ATOM 1388 O O . LEU A 1 172 ? -8.704 -11.871 3.512 1.00 87.00 172 LEU A O 1
ATOM 1392 N N . PRO A 1 173 ? -7.670 -11.593 1.520 1.00 86.12 173 PRO A N 1
ATOM 1393 C CA . PRO A 1 173 ? -7.793 -12.980 1.098 1.00 86.12 173 PRO A CA 1
ATOM 1394 C C . PRO A 1 173 ? -7.065 -13.941 2.055 1.00 86.12 173 PRO A C 1
ATOM 1396 O O . PRO A 1 173 ? -6.064 -13.551 2.656 1.00 86.12 173 PRO A O 1
ATOM 1399 N N . PRO A 1 174 ? -7.491 -15.215 2.163 1.00 86.06 174 PRO A N 1
ATOM 1400 C CA . PRO A 1 174 ? -6.885 -16.182 3.085 1.00 86.06 174 PRO A CA 1
ATOM 1401 C C . PRO A 1 174 ? -5.389 -16.455 2.874 1.00 86.06 174 PRO A C 1
ATOM 1403 O O . PRO A 1 174 ? -4.721 -16.888 3.809 1.00 86.06 174 PRO A O 1
ATOM 1406 N N . ASN A 1 175 ? -4.866 -16.242 1.662 1.00 87.38 175 ASN A N 1
ATOM 1407 C CA . ASN A 1 175 ? -3.442 -16.406 1.360 1.00 87.38 175 ASN A CA 1
ATOM 1408 C C . ASN A 1 175 ? -2.596 -15.187 1.753 1.00 87.38 175 ASN A C 1
ATOM 1410 O O . ASN A 1 175 ? -1.380 -15.302 1.821 1.00 87.38 175 ASN A O 1
ATOM 1414 N N . MET A 1 176 ? -3.220 -14.046 2.049 1.00 92.06 176 MET A N 1
ATOM 1415 C CA . MET A 1 176 ? -2.510 -12.829 2.420 1.00 92.06 176 MET A CA 1
ATOM 14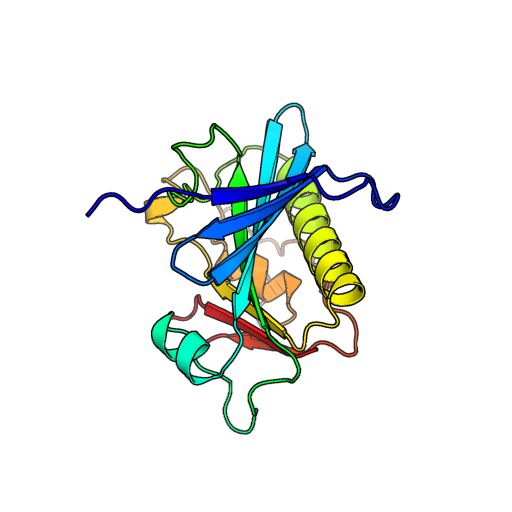16 C C . MET A 1 176 ? -2.429 -12.678 3.935 1.00 92.06 176 MET A C 1
ATOM 1418 O O . MET A 1 176 ? -3.393 -12.907 4.670 1.00 92.06 176 MET A O 1
ATOM 1422 N N . ARG A 1 177 ? -1.272 -12.231 4.416 1.00 93.31 177 ARG A N 1
ATOM 1423 C CA . ARG A 1 177 ? -1.011 -11.988 5.836 1.00 93.31 177 ARG A CA 1
ATOM 1424 C C . ARG A 1 177 ? -0.545 -10.565 6.051 1.00 93.31 177 ARG A C 1
ATOM 1426 O O . ARG A 1 177 ? 0.457 -10.151 5.477 1.00 93.31 177 ARG A O 1
ATOM 1433 N N . ALA A 1 178 ? -1.243 -9.843 6.921 1.00 94.56 178 ALA A N 1
ATOM 1434 C CA . ALA A 1 178 ? -0.823 -8.522 7.351 1.00 94.56 178 ALA A CA 1
ATOM 1435 C C . ALA A 1 178 ? -0.003 -8.564 8.636 1.00 94.56 178 ALA A C 1
ATOM 1437 O O . ALA A 1 178 ? -0.193 -9.406 9.514 1.00 94.56 178 ALA A O 1
ATOM 1438 N N . PHE A 1 179 ? 0.869 -7.577 8.749 1.00 94.06 179 PHE A N 1
ATOM 1439 C CA . PHE A 1 179 ? 1.689 -7.285 9.901 1.00 94.06 179 PHE A CA 1
ATOM 1440 C C . PHE A 1 179 ? 1.708 -5.778 10.099 1.00 94.06 179 PHE A C 1
ATOM 1442 O O . PHE A 1 179 ? 1.539 -5.004 9.154 1.00 94.06 179 PHE A O 1
ATOM 1449 N N . LYS A 1 180 ? 1.938 -5.369 11.340 1.00 92.94 180 LYS A N 1
ATOM 1450 C CA . LYS A 1 180 ? 2.094 -3.968 11.701 1.00 92.94 180 LYS A CA 1
ATOM 1451 C C . LYS A 1 180 ? 3.435 -3.777 12.379 1.00 92.94 180 LYS A C 1
ATOM 1453 O O . LYS A 1 180 ? 3.779 -4.537 13.286 1.00 92.94 180 LYS A O 1
ATOM 1458 N N . SER A 1 181 ? 4.163 -2.753 11.953 1.00 84.19 181 SER A N 1
ATOM 1459 C CA . SER A 1 181 ? 5.412 -2.365 12.592 1.00 84.19 181 SER A CA 1
ATOM 1460 C C . SER A 1 181 ? 5.167 -1.992 14.053 1.00 84.19 181 SER A C 1
ATOM 1462 O O . SER A 1 181 ? 4.300 -1.173 14.369 1.00 84.19 181 SER A O 1
ATOM 1464 N N . THR A 1 182 ? 5.953 -2.578 14.953 1.00 77.94 182 THR A N 1
ATOM 1465 C CA . THR A 1 182 ? 5.913 -2.259 16.385 1.00 77.94 182 THR A CA 1
ATOM 1466 C C . THR A 1 182 ? 6.662 -0.971 16.716 1.00 77.94 182 THR A C 1
ATOM 1468 O O . THR A 1 182 ? 6.407 -0.394 17.770 1.00 77.94 182 THR A O 1
ATOM 1471 N N . SER A 1 183 ? 7.548 -0.493 15.832 1.00 79.00 183 SER A N 1
ATOM 1472 C CA . SER A 1 183 ? 8.324 0.732 16.060 1.00 79.00 183 SER A CA 1
ATOM 1473 C C . SER A 1 183 ? 7.483 1.993 15.863 1.00 79.00 183 SER A C 1
ATOM 1475 O O . SER A 1 183 ? 7.554 2.911 16.677 1.00 79.00 183 SER A O 1
ATOM 1477 N N . THR A 1 184 ? 6.660 2.033 14.814 1.00 80.12 184 THR A N 1
ATOM 1478 C CA . THR A 1 184 ? 5.819 3.196 14.485 1.00 80.12 184 THR A CA 1
ATOM 1479 C C . THR A 1 184 ? 4.357 2.999 14.867 1.00 80.12 184 THR A C 1
ATOM 1481 O O . THR A 1 184 ? 3.632 3.976 15.059 1.00 80.12 184 THR A O 1
ATOM 1484 N N . GLY A 1 185 ? 3.891 1.747 14.944 1.00 85.50 185 GLY A N 1
ATOM 1485 C CA . GLY A 1 185 ? 2.481 1.412 15.148 1.00 85.50 185 GLY A CA 1
ATOM 1486 C C . GLY A 1 185 ? 1.566 1.847 13.998 1.00 85.50 185 GLY A C 1
ATOM 1487 O O . GLY A 1 185 ? 0.346 1.869 14.174 1.00 85.50 185 GLY A O 1
ATOM 1488 N N . ARG A 1 186 ? 2.132 2.242 12.850 1.00 88.94 186 ARG A N 1
ATOM 1489 C CA . ARG A 1 186 ? 1.402 2.857 11.728 1.00 88.94 186 ARG A CA 1
ATOM 1490 C C . ARG A 1 186 ? 1.789 2.329 10.358 1.00 88.94 186 ARG A C 1
ATOM 1492 O O . ARG A 1 186 ? 1.044 2.587 9.415 1.00 88.94 186 ARG A O 1
ATOM 1499 N N . ASP A 1 187 ? 2.890 1.597 10.266 1.00 91.50 187 ASP A N 1
ATOM 1500 C CA . ASP A 1 187 ? 3.330 0.991 9.015 1.00 91.50 187 ASP A CA 1
ATOM 1501 C C . ASP A 1 187 ? 2.797 -0.431 8.934 1.00 91.50 187 ASP A C 1
ATOM 1503 O O . ASP A 1 187 ? 2.893 -1.205 9.894 1.00 91.50 187 ASP A O 1
ATOM 1507 N N . TYR A 1 188 ? 2.233 -0.762 7.783 1.00 94.31 188 TYR A N 1
ATOM 1508 C CA . TYR A 1 188 ? 1.637 -2.053 7.504 1.00 94.31 188 TYR A CA 1
ATOM 1509 C C . TYR A 1 188 ? 2.423 -2.748 6.409 1.00 94.31 188 TYR A C 1
ATOM 1511 O O . TYR A 1 188 ? 2.802 -2.132 5.414 1.00 94.31 188 TYR A O 1
ATOM 1519 N N . VAL A 1 189 ? 2.625 -4.046 6.600 1.00 95.19 189 VAL A N 1
ATOM 1520 C CA . VAL A 1 189 ? 3.232 -4.947 5.624 1.00 95.19 189 VAL A CA 1
ATOM 1521 C C . VAL A 1 189 ? 2.236 -6.060 5.351 1.00 95.19 189 VAL A C 1
ATOM 1523 O O . VAL A 1 189 ? 1.737 -6.680 6.287 1.00 95.19 189 VAL A O 1
ATOM 1526 N N . ILE A 1 190 ? 1.936 -6.315 4.084 1.00 95.25 190 ILE A N 1
ATOM 1527 C CA . ILE A 1 190 ? 1.130 -7.448 3.632 1.00 95.25 190 ILE A CA 1
ATOM 1528 C C . ILE A 1 190 ? 2.036 -8.355 2.807 1.00 95.25 190 ILE A C 1
ATOM 1530 O O . ILE A 1 190 ? 2.654 -7.893 1.852 1.00 95.25 190 ILE A O 1
ATOM 1534 N N . ILE A 1 191 ? 2.085 -9.635 3.160 1.00 94.19 191 ILE A N 1
ATOM 1535 C CA . ILE A 1 191 ? 2.759 -10.690 2.394 1.00 94.19 191 ILE A CA 1
ATOM 1536 C C . ILE A 1 191 ? 1.680 -11.546 1.725 1.00 94.19 191 ILE A C 1
ATOM 1538 O O . ILE A 1 191 ? 0.685 -11.862 2.386 1.00 94.19 191 ILE A O 1
ATOM 1542 N N . CYS A 1 192 ? 1.845 -11.852 0.435 1.00 90.06 192 CYS A N 1
ATOM 1543 C CA . CYS A 1 192 ? 0.826 -12.498 -0.404 1.00 90.06 192 CYS A CA 1
ATOM 1544 C C . CYS A 1 192 ? 1.101 -13.972 -0.721 1.00 90.06 192 CYS A C 1
ATOM 1546 O O . CYS A 1 192 ? 2.275 -14.390 -0.614 1.00 90.06 192 CYS A O 1
#

pLDDT: mean 78.66, std 15.62, range [33.19, 96.88]

Organism: NCBI:txid2338073

Foldseek 3Di:
DDWDKAFDDQDDCPVPPWRWTWIATPNWIKIWTWDDFPNFIKIKIWTKAQAQVSCVVVVDHDPPPDHAFPRIETEIAMDTDDDPVCVPVRLDDDDDDDRVVVVVVVSLVVVVVVCVVVVHQWYKYFFDDCVSHDPRDPDGVLVVVCQQQVVDPDFDADPVPRDTDDRDDHPDDPVKHKDADPVVSTMIMIGD